Protein AF-A0AAD4D4U3-F1 (afdb_monomer_lite)

Foldseek 3Di:
DAQDPVVLVVVLVVCVVVVFLAKAKAWDDDPPGIDIDMDGDPAQFHDDPVRHPHDDPVCVVSHHPALKDKDKDWQDDLVVVVVLLVVVCVVQVKDWDWDWDDCVRPVFIWIKIKTWDLDGRQDPVNVVVVVVVVVVPVPDDDPVVVVVVVVVVVVRDTAWIKMKIWTDPPPPPDDPDDDDDDDDDDDDPGTDMTMIMIGTGGHDDPVSVVSVVVSSVVVSVVVVVVVVVPPPPPD

Organism: NCBI:txid604196

InterPro domains:
  IPR010286 METTL16/RlmF family [PTHR13393] (1-216)
  IPR029063 S-adenosyl-L-methionine-dependent methyltransferase superfamily [G3DSA:3.40.50.150] (1-44)

Structure (mmCIF, N/CA/C/O backbone):
data_AF-A0AAD4D4U3-F1
#
_entry.id   AF-A0AAD4D4U3-F1
#
loop_
_atom_site.group_PDB
_atom_site.id
_atom_site.type_symbol
_atom_site.label_atom_id
_atom_site.label_alt_id
_atom_site.label_comp_id
_atom_site.label_asym_id
_atom_site.label_entity_id
_atom_site.label_seq_id
_atom_site.pdbx_PDB_ins_code
_atom_site.Cartn_x
_atom_site.Cartn_y
_atom_site.Cartn_z
_atom_site.occupancy
_atom_site.B_iso_or_equiv
_atom_site.auth_seq_id
_atom_site.auth_comp_id
_atom_site.auth_asym_id
_atom_site.auth_atom_id
_atom_site.pdbx_PDB_model_num
ATOM 1 N N . MET A 1 1 ? 15.050 -13.277 -18.869 1.00 87.62 1 MET A N 1
ATOM 2 C CA . MET A 1 1 ? 15.254 -12.008 -19.612 1.00 87.62 1 MET A CA 1
ATOM 3 C C . MET A 1 1 ? 14.736 -12.187 -21.035 1.00 87.62 1 MET A C 1
ATOM 5 O O . MET A 1 1 ? 14.858 -13.280 -21.568 1.00 87.62 1 MET A O 1
ATOM 9 N N . LEU A 1 2 ? 14.130 -11.163 -21.633 1.00 92.44 2 LEU A N 1
ATOM 10 C CA . LEU A 1 2 ? 13.426 -11.226 -22.914 1.00 92.44 2 LEU A CA 1
ATOM 11 C C . LEU A 1 2 ? 14.025 -10.215 -23.895 1.00 92.44 2 LEU A C 1
ATOM 13 O O . LEU A 1 2 ? 14.196 -9.037 -23.571 1.00 92.44 2 LEU A O 1
ATOM 17 N N . GLY A 1 3 ? 14.337 -10.686 -25.104 1.00 91.88 3 GLY A N 1
ATOM 18 C CA . GLY A 1 3 ? 14.871 -9.862 -26.194 1.00 91.88 3 GLY A CA 1
ATOM 19 C C . GLY A 1 3 ? 13.806 -9.275 -27.122 1.00 91.88 3 GLY A C 1
ATOM 20 O O . GLY A 1 3 ? 14.098 -8.336 -27.856 1.00 91.88 3 GLY A O 1
ATOM 21 N N . LYS A 1 4 ? 12.578 -9.806 -27.087 1.00 92.12 4 LYS A N 1
ATOM 22 C CA . LYS A 1 4 ? 11.452 -9.373 -27.924 1.00 92.12 4 LYS A CA 1
ATOM 23 C C . LYS A 1 4 ? 10.324 -8.835 -27.053 1.00 92.12 4 LYS A C 1
ATOM 25 O O . LYS A 1 4 ? 9.945 -9.456 -26.062 1.00 92.12 4 LYS A O 1
ATOM 30 N N . ARG A 1 5 ? 9.756 -7.697 -27.461 1.00 88.75 5 ARG A N 1
ATOM 31 C CA . ARG A 1 5 ? 8.655 -7.041 -26.747 1.00 88.75 5 ARG A CA 1
ATOM 32 C C . ARG A 1 5 ? 7.376 -7.879 -26.746 1.00 88.75 5 ARG A C 1
ATOM 34 O O . ARG A 1 5 ? 6.713 -7.922 -25.717 1.00 88.75 5 ARG A O 1
ATOM 41 N N . SER A 1 6 ? 7.063 -8.548 -27.853 1.00 92.12 6 SER A N 1
ATOM 42 C CA . SER A 1 6 ? 5.867 -9.390 -27.982 1.00 92.12 6 SER A CA 1
ATOM 43 C C . SER A 1 6 ? 5.870 -10.569 -27.005 1.00 92.12 6 SER A C 1
ATOM 45 O O . SER A 1 6 ? 4.831 -10.908 -26.454 1.00 92.12 6 SER A O 1
ATOM 47 N N . SER A 1 7 ? 7.043 -11.136 -26.700 1.00 94.81 7 SER A N 1
ATOM 48 C CA . SER A 1 7 ? 7.172 -12.205 -25.700 1.00 94.81 7 SER A CA 1
ATOM 49 C C . SER A 1 7 ? 6.745 -11.760 -24.300 1.00 94.81 7 SER A C 1
ATOM 51 O O . SER A 1 7 ? 6.249 -12.572 -23.527 1.00 94.81 7 SER A O 1
ATOM 53 N N . VAL A 1 8 ? 6.912 -10.474 -23.970 1.00 93.12 8 VAL A N 1
ATOM 54 C CA . VAL A 1 8 ? 6.450 -9.912 -22.692 1.00 93.12 8 VAL A CA 1
ATOM 55 C C . VAL A 1 8 ? 4.924 -9.970 -22.613 1.00 93.12 8 VAL A C 1
ATOM 57 O O . VAL A 1 8 ? 4.392 -10.371 -21.584 1.00 93.12 8 VAL A O 1
ATOM 60 N N . ASP A 1 9 ? 4.224 -9.615 -23.695 1.00 92.25 9 ASP A N 1
ATOM 61 C CA . ASP A 1 9 ? 2.757 -9.636 -23.734 1.00 92.25 9 ASP A CA 1
ATOM 62 C C . ASP A 1 9 ? 2.225 -11.065 -23.563 1.00 92.25 9 ASP A C 1
ATOM 64 O O . ASP A 1 9 ? 1.341 -11.296 -22.740 1.00 92.25 9 ASP A O 1
ATOM 68 N N . THR A 1 10 ? 2.822 -12.032 -24.268 1.00 95.25 10 THR A N 1
ATOM 69 C CA . THR A 1 10 ? 2.456 -13.454 -24.170 1.00 95.25 10 THR A CA 1
ATOM 70 C C . THR A 1 10 ? 2.653 -14.002 -22.759 1.00 95.25 10 THR A C 1
ATOM 72 O O . THR A 1 10 ? 1.761 -14.656 -22.224 1.00 95.25 10 THR A O 1
ATOM 75 N N . ILE A 1 11 ? 3.795 -13.716 -22.126 1.00 95.50 11 ILE A N 1
ATOM 76 C CA . ILE A 1 11 ? 4.077 -14.207 -20.770 1.00 95.50 11 ILE A CA 1
ATOM 77 C C . ILE A 1 11 ? 3.125 -13.569 -19.755 1.00 95.50 11 ILE A C 1
ATOM 79 O O . ILE A 1 11 ? 2.607 -14.265 -18.890 1.00 95.50 11 ILE A O 1
ATOM 83 N N . ILE A 1 12 ? 2.837 -12.270 -19.867 1.00 93.12 12 ILE A N 1
ATOM 84 C CA . ILE A 1 12 ? 1.904 -11.598 -18.950 1.00 93.12 12 ILE A CA 1
ATOM 85 C C . ILE A 1 12 ? 0.477 -12.126 -19.124 1.00 93.12 12 ILE A C 1
ATOM 87 O O . ILE A 1 12 ? -0.221 -12.315 -18.130 1.00 93.12 12 ILE A O 1
ATOM 91 N N . ALA A 1 13 ? 0.043 -12.395 -20.358 1.00 93.62 13 ALA A N 1
ATOM 92 C CA . ALA A 1 13 ? -1.245 -13.038 -20.608 1.00 93.62 13 ALA A CA 1
ATOM 93 C C . ALA A 1 13 ? -1.314 -14.421 -19.942 1.00 93.62 13 ALA A C 1
ATOM 95 O O . ALA A 1 13 ? -2.282 -14.710 -19.242 1.00 93.62 13 ALA A O 1
ATOM 96 N N . TYR A 1 14 ? -0.252 -15.219 -20.068 1.00 96.25 14 TYR A N 1
ATOM 97 C CA . TYR A 1 14 ? -0.151 -16.526 -19.422 1.00 96.25 14 TYR A CA 1
ATOM 98 C C . TYR A 1 14 ? -0.183 -16.435 -17.886 1.00 96.25 14 TYR A C 1
ATOM 100 O O . TYR A 1 14 ? -0.913 -17.181 -17.237 1.00 96.25 14 TYR A O 1
ATOM 108 N N . LEU A 1 15 ? 0.545 -15.488 -17.282 1.00 94.19 15 LEU A N 1
ATOM 109 C CA . LEU A 1 15 ? 0.503 -15.269 -15.829 1.00 94.19 15 LEU A CA 1
ATOM 110 C C . LEU A 1 15 ? -0.914 -14.922 -15.353 1.00 94.19 15 LEU A C 1
ATOM 112 O O . LEU A 1 15 ? -1.387 -15.480 -14.365 1.00 94.19 15 LEU A O 1
ATOM 116 N N . LYS A 1 16 ? -1.619 -14.055 -16.090 1.00 91.94 16 LYS A N 1
ATOM 117 C CA . LYS A 1 16 ? -3.012 -13.692 -15.792 1.00 91.94 16 LYS A CA 1
ATOM 118 C C . LYS A 1 16 ? -3.963 -14.881 -15.923 1.00 91.94 16 LYS A C 1
ATOM 120 O O . LYS A 1 16 ? -4.811 -15.059 -15.055 1.00 91.94 16 LYS A O 1
ATOM 125 N N . GLU A 1 17 ? -3.801 -15.709 -16.954 1.00 95.62 17 GLU A N 1
ATOM 126 C CA . GLU A 1 17 ? -4.571 -16.948 -17.134 1.00 95.62 17 GLU A CA 1
ATOM 127 C C . GLU A 1 17 ? -4.385 -17.899 -15.941 1.00 95.62 17 GLU A C 1
ATOM 129 O O . GLU A 1 17 ? -5.351 -18.457 -15.423 1.00 95.62 17 GLU A O 1
ATOM 134 N N . LYS A 1 18 ? -3.152 -18.016 -15.435 1.00 95.12 18 LYS A N 1
ATOM 135 C CA . LYS A 1 18 ? -2.828 -18.797 -14.232 1.00 95.12 18 LYS A CA 1
ATOM 136 C C . LYS A 1 18 ? -3.162 -18.091 -12.916 1.00 95.12 18 LYS A C 1
ATOM 138 O O . LYS A 1 18 ? -2.831 -18.615 -11.858 1.00 95.12 18 LYS A O 1
ATOM 143 N N . LYS A 1 19 ? -3.834 -16.933 -12.961 1.00 90.88 19 LYS A N 1
ATOM 144 C CA . LYS A 1 19 ? -4.200 -16.112 -11.793 1.00 90.88 19 LYS A CA 1
ATOM 145 C C . LYS A 1 19 ? -2.997 -15.670 -10.945 1.00 90.88 19 LYS A C 1
ATOM 147 O O . LYS A 1 19 ? -3.143 -15.383 -9.761 1.00 90.88 19 LYS A O 1
ATOM 152 N N . ILE A 1 20 ? -1.815 -15.565 -11.549 1.00 90.44 20 ILE A N 1
ATOM 153 C CA . ILE A 1 20 ? -0.609 -15.049 -10.898 1.00 90.44 20 ILE A CA 1
ATOM 154 C C . ILE A 1 20 ? -0.615 -13.525 -11.032 1.00 90.44 20 ILE A C 1
ATOM 156 O O . ILE A 1 20 ? -0.302 -12.966 -12.084 1.00 90.44 20 ILE A O 1
ATOM 160 N N . THR A 1 21 ? -0.994 -12.842 -9.955 1.00 85.12 21 THR A N 1
ATOM 161 C CA . THR A 1 21 ? -1.051 -11.371 -9.883 1.00 85.1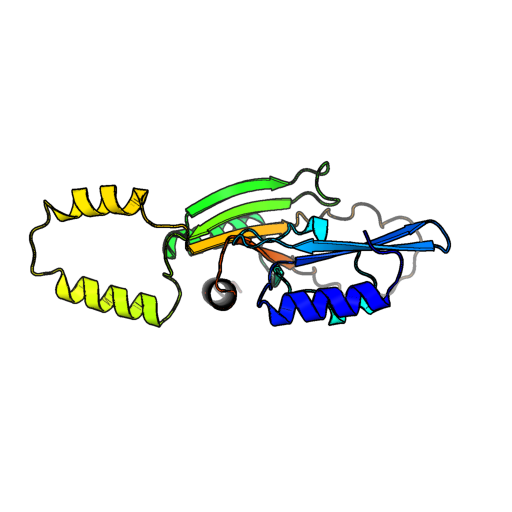2 21 THR A CA 1
ATOM 162 C C . THR A 1 21 ? 0.231 -10.757 -9.319 1.00 85.12 21 THR A C 1
ATOM 164 O O . THR A 1 21 ? 0.508 -9.582 -9.563 1.00 85.12 21 THR A O 1
ATOM 167 N N . ASN A 1 22 ? 1.038 -11.556 -8.618 1.00 88.94 22 ASN A N 1
ATOM 168 C CA . ASN A 1 22 ? 2.303 -11.150 -8.024 1.00 88.94 22 ASN A CA 1
ATOM 169 C C . ASN A 1 22 ? 3.458 -11.293 -9.028 1.00 88.94 22 ASN A C 1
ATOM 171 O O . ASN A 1 22 ? 4.157 -12.309 -9.080 1.00 88.94 22 ASN A O 1
ATOM 175 N N . TYR A 1 23 ? 3.644 -10.270 -9.861 1.00 89.50 23 TYR A N 1
ATOM 176 C CA . TYR A 1 23 ? 4.762 -10.193 -10.797 1.00 89.50 23 TYR A CA 1
ATOM 177 C C . TYR A 1 23 ? 5.296 -8.769 -10.927 1.00 89.50 23 TYR A C 1
ATOM 179 O O . TYR A 1 23 ? 4.575 -7.798 -10.748 1.00 89.50 23 TYR A O 1
ATOM 187 N N . THR A 1 24 ? 6.569 -8.625 -11.277 1.00 88.00 24 THR A N 1
ATOM 188 C CA . THR A 1 24 ? 7.189 -7.345 -11.620 1.00 88.00 24 THR A CA 1
ATOM 189 C C . THR A 1 24 ? 7.753 -7.389 -13.032 1.00 88.00 24 THR A C 1
ATOM 191 O O . THR A 1 24 ? 8.100 -8.447 -13.560 1.00 88.00 24 THR A O 1
ATOM 194 N N . LEU A 1 25 ? 7.8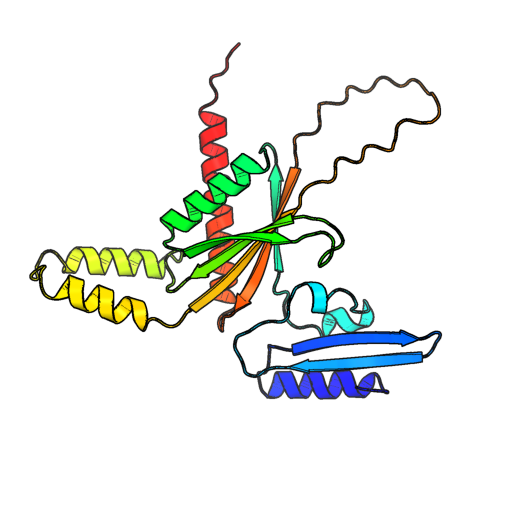27 -6.216 -13.650 1.00 88.19 25 LEU A N 1
ATOM 195 C CA . LEU A 1 25 ? 8.311 -6.009 -15.004 1.00 88.19 25 LEU A CA 1
ATOM 196 C C . LEU A 1 25 ? 9.303 -4.854 -14.981 1.00 88.19 25 LEU A C 1
ATOM 198 O O . LEU A 1 25 ? 8.982 -3.774 -14.498 1.00 88.19 25 LEU A O 1
ATOM 202 N N . THR A 1 26 ? 10.480 -5.063 -15.555 1.00 87.25 26 THR A N 1
ATOM 203 C CA . THR A 1 26 ? 11.489 -4.014 -15.715 1.00 87.25 26 THR A CA 1
ATOM 204 C C . THR A 1 26 ? 12.029 -3.984 -17.141 1.00 87.25 26 THR A C 1
ATOM 206 O O . THR A 1 26 ? 11.911 -4.956 -17.897 1.00 87.25 26 THR A O 1
ATOM 209 N N . THR A 1 27 ? 12.591 -2.840 -17.529 1.00 88.44 27 THR A N 1
ATOM 210 C CA . THR A 1 27 ? 13.243 -2.642 -18.825 1.00 88.44 27 THR A CA 1
ATOM 211 C C . THR A 1 27 ? 14.690 -2.225 -18.614 1.00 88.44 27 THR A C 1
ATOM 213 O O . THR A 1 27 ? 14.961 -1.184 -18.027 1.00 88.44 27 THR A O 1
ATOM 216 N N . PHE A 1 28 ? 15.616 -2.996 -19.169 1.00 87.88 28 PHE A N 1
ATOM 217 C CA . PHE A 1 28 ? 17.014 -2.609 -19.285 1.00 87.88 28 PHE A CA 1
ATOM 218 C C . PHE A 1 28 ? 17.221 -1.922 -20.630 1.00 87.88 28 PHE A C 1
ATOM 220 O O . PHE A 1 28 ? 16.894 -2.488 -21.676 1.00 87.88 28 PHE A O 1
ATOM 227 N N . ARG A 1 29 ? 17.762 -0.704 -20.617 1.00 88.00 29 ARG A N 1
ATOM 228 C CA . ARG A 1 29 ? 18.066 0.055 -21.832 1.00 88.00 29 ARG A CA 1
ATOM 229 C C . ARG A 1 29 ? 19.558 0.352 -21.888 1.00 88.00 29 ARG A C 1
ATOM 231 O O . ARG A 1 29 ? 20.065 1.102 -21.065 1.00 88.00 29 ARG A O 1
ATOM 238 N N . GLN A 1 30 ? 20.230 -0.207 -22.889 1.00 88.75 30 GLN A N 1
ATOM 239 C CA . GLN A 1 30 ? 21.640 0.044 -23.176 1.00 88.75 30 GLN A CA 1
ATOM 240 C C . GLN A 1 30 ? 21.743 0.632 -24.588 1.00 88.75 30 GLN A C 1
ATOM 242 O O . GLN A 1 30 ? 21.584 -0.067 -25.593 1.00 88.75 30 GLN A O 1
ATOM 247 N N . GLY A 1 31 ? 21.920 1.953 -24.667 1.00 91.19 31 GLY A N 1
ATOM 248 C CA . GLY A 1 31 ? 21.859 2.697 -25.926 1.00 91.19 31 GLY A CA 1
ATOM 249 C C . GLY A 1 31 ? 20.497 2.555 -26.622 1.00 91.19 31 GLY A C 1
ATOM 250 O O . GLY A 1 31 ? 19.454 2.955 -26.091 1.00 91.19 31 GLY A O 1
ATOM 251 N N . ARG A 1 32 ? 20.504 1.980 -27.833 1.00 89.19 32 ARG A N 1
ATOM 252 C CA . ARG A 1 32 ? 19.292 1.702 -28.632 1.00 89.19 32 ARG A CA 1
ATOM 253 C C . ARG A 1 32 ? 18.648 0.355 -28.291 1.00 89.19 32 ARG A C 1
ATOM 255 O O . ARG A 1 32 ? 17.476 0.147 -28.597 1.00 89.19 32 ARG A O 1
ATOM 262 N N . THR A 1 33 ? 19.388 -0.548 -27.653 1.00 89.62 33 THR A N 1
ATOM 263 C CA . THR A 1 33 ? 18.916 -1.897 -27.346 1.00 89.62 33 THR A CA 1
ATOM 264 C C . THR A 1 33 ? 18.121 -1.888 -26.050 1.00 89.62 33 THR A C 1
ATOM 266 O O . THR A 1 33 ? 18.594 -1.423 -25.014 1.00 89.62 33 THR A O 1
ATOM 269 N N . SER A 1 34 ? 16.903 -2.424 -26.109 1.00 90.25 34 SER A N 1
ATOM 270 C CA . SER A 1 34 ? 16.080 -2.678 -24.927 1.00 90.25 34 SER A CA 1
ATOM 271 C C . SER A 1 34 ? 15.969 -4.180 -24.676 1.00 90.25 34 SER A C 1
ATOM 273 O O . SER A 1 34 ? 15.873 -4.985 -25.609 1.00 90.25 34 SER A O 1
ATOM 275 N N . ARG A 1 35 ? 15.997 -4.553 -23.401 1.00 92.31 35 ARG A N 1
ATOM 276 C CA . ARG A 1 35 ? 15.703 -5.892 -22.893 1.00 92.31 35 ARG A CA 1
ATOM 277 C C . ARG A 1 35 ? 14.662 -5.764 -21.799 1.00 92.31 35 ARG A C 1
ATOM 279 O O . ARG A 1 35 ? 14.625 -4.766 -21.087 1.00 92.31 35 ARG A O 1
ATOM 286 N N . TRP A 1 36 ? 13.837 -6.784 -21.651 1.00 92.06 36 TRP A N 1
ATOM 287 C CA . TRP A 1 36 ? 12.815 -6.823 -20.612 1.00 92.06 36 TRP A CA 1
ATOM 288 C C . TRP A 1 36 ? 13.105 -7.961 -19.645 1.00 92.06 36 TRP A C 1
ATOM 290 O O . TRP A 1 36 ? 13.648 -8.999 -20.031 1.00 92.06 36 TRP A O 1
ATOM 300 N N . ALA A 1 37 ? 12.735 -7.794 -18.385 1.00 90.88 37 ALA A N 1
ATOM 301 C CA . ALA A 1 37 ? 12.718 -8.888 -17.428 1.00 90.88 37 ALA A CA 1
ATOM 302 C C . ALA A 1 37 ? 11.384 -8.908 -16.700 1.00 90.88 37 ALA A C 1
ATOM 304 O O . ALA A 1 37 ? 10.857 -7.864 -16.324 1.00 90.88 37 ALA A O 1
ATOM 305 N N . ILE A 1 38 ? 10.860 -10.118 -16.543 1.00 91.19 38 ILE A N 1
ATOM 306 C CA . ILE A 1 38 ? 9.668 -10.413 -15.764 1.00 91.19 38 ILE A CA 1
ATOM 307 C C . ILE A 1 38 ? 10.122 -11.348 -14.654 1.00 91.19 38 ILE A C 1
ATOM 309 O O . ILE A 1 38 ? 10.825 -12.321 -14.932 1.00 91.19 38 ILE A O 1
ATOM 313 N N . ALA A 1 39 ? 9.727 -11.042 -13.428 1.00 90.06 39 ALA A N 1
ATOM 314 C CA . ALA A 1 39 ? 9.850 -11.936 -12.287 1.00 90.06 39 ALA A CA 1
ATOM 315 C C . ALA A 1 39 ? 8.466 -12.087 -11.657 1.00 90.06 39 ALA A C 1
ATOM 317 O O . ALA A 1 39 ? 7.692 -11.133 -11.656 1.00 90.06 39 ALA A O 1
ATOM 318 N N . TRP A 1 40 ? 8.140 -13.271 -11.156 1.00 92.31 40 TRP A N 1
ATOM 319 C CA . TRP A 1 40 ? 6.867 -13.542 -10.495 1.00 92.31 40 TRP A CA 1
ATOM 320 C C . TRP A 1 40 ? 7.083 -14.465 -9.305 1.00 92.31 40 TRP A C 1
ATOM 322 O O . TRP A 1 40 ? 8.110 -15.137 -9.207 1.00 92.31 40 TRP A O 1
ATOM 332 N N . SER A 1 41 ? 6.107 -14.482 -8.406 1.00 89.81 41 SER A N 1
ATOM 333 C CA . SER A 1 41 ? 6.097 -15.354 -7.240 1.00 89.81 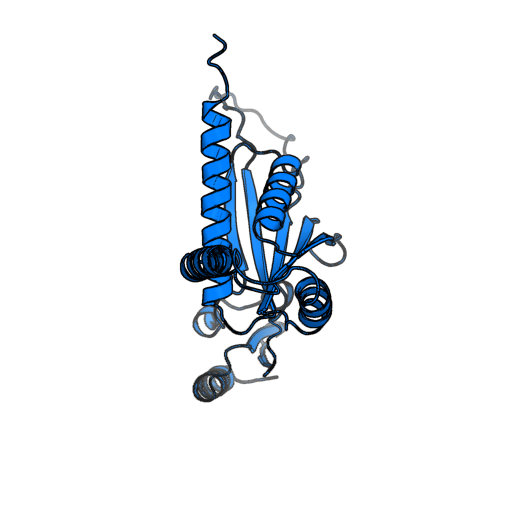41 SER A CA 1
ATOM 334 C C . SER A 1 41 ? 4.712 -15.964 -7.056 1.00 89.81 41 SER A C 1
ATOM 336 O O . SER A 1 41 ? 3.706 -15.379 -7.454 1.00 89.81 41 SER A O 1
ATOM 338 N N . HIS A 1 42 ? 4.675 -17.146 -6.446 1.00 89.25 42 HIS A N 1
ATOM 339 C CA . HIS A 1 42 ? 3.441 -17.757 -5.940 1.00 89.25 42 HIS A CA 1
ATOM 340 C C . HIS A 1 42 ? 3.173 -17.380 -4.477 1.00 89.25 42 HIS A C 1
ATOM 342 O O . HIS A 1 42 ? 2.117 -17.703 -3.947 1.00 89.25 42 HIS A O 1
ATOM 348 N N . GLY A 1 43 ? 4.135 -16.727 -3.819 1.00 87.56 43 GLY A N 1
ATOM 349 C CA . GLY A 1 43 ? 3.996 -16.270 -2.445 1.00 87.56 43 GLY A CA 1
ATOM 350 C C . GLY A 1 43 ? 3.155 -15.001 -2.324 1.00 87.56 43 GLY A C 1
ATOM 351 O O . GLY A 1 43 ? 2.878 -14.298 -3.299 1.00 87.56 43 GLY A O 1
ATOM 352 N N . ASN A 1 44 ? 2.818 -14.685 -1.080 1.00 86.81 44 ASN A N 1
ATOM 353 C CA . ASN A 1 44 ? 2.081 -13.492 -0.673 1.00 86.81 44 ASN A CA 1
ATOM 354 C C . ASN A 1 44 ? 2.974 -12.249 -0.485 1.00 86.81 44 ASN A C 1
ATOM 356 O O . ASN A 1 44 ? 2.454 -11.172 -0.211 1.00 86.81 44 ASN A O 1
ATOM 360 N N . ALA A 1 45 ? 4.297 -12.385 -0.626 1.00 87.81 45 ALA A N 1
ATOM 361 C CA . ALA A 1 45 ? 5.249 -11.283 -0.540 1.00 87.81 45 ALA A CA 1
ATOM 362 C C . ALA A 1 45 ? 5.315 -10.501 -1.860 1.00 87.81 45 ALA A C 1
ATOM 364 O O . ALA A 1 45 ? 5.640 -11.056 -2.913 1.00 87.81 45 ALA A O 1
ATOM 365 N N . HIS A 1 46 ? 5.031 -9.206 -1.802 1.00 85.31 46 HIS A N 1
ATOM 366 C CA . HIS A 1 46 ? 4.979 -8.310 -2.951 1.00 85.31 46 HIS A CA 1
ATOM 367 C C . HIS A 1 46 ? 6.326 -7.614 -3.194 1.00 85.31 46 HIS A C 1
ATOM 369 O O . HIS A 1 46 ? 7.060 -7.322 -2.249 1.00 85.31 46 HIS A O 1
ATOM 375 N N . PRO A 1 47 ? 6.665 -7.281 -4.456 1.00 76.62 47 PRO A N 1
ATOM 376 C CA . PRO A 1 47 ? 7.908 -6.594 -4.774 1.00 76.62 47 PRO A CA 1
ATOM 377 C C . PRO A 1 47 ? 7.986 -5.226 -4.094 1.00 76.62 47 PRO A C 1
ATOM 379 O O . PRO A 1 47 ? 7.026 -4.445 -4.139 1.00 76.62 47 PRO A O 1
ATOM 382 N N . SER A 1 48 ? 9.166 -4.924 -3.551 1.00 69.50 48 SER A N 1
ATOM 383 C CA . SER A 1 48 ? 9.477 -3.643 -2.915 1.00 69.50 48 SER A CA 1
ATOM 384 C C . SER A 1 48 ? 9.326 -2.459 -3.879 1.00 69.50 48 SER A C 1
ATOM 386 O O . SER A 1 48 ? 9.397 -2.599 -5.106 1.00 69.50 48 SER A O 1
ATOM 388 N N . ARG A 1 49 ? 9.158 -1.257 -3.314 1.00 68.38 49 ARG A N 1
ATOM 389 C CA . ARG A 1 49 ? 9.014 0.019 -4.041 1.00 68.38 49 ARG A CA 1
ATOM 390 C C . ARG A 1 49 ? 10.126 0.252 -5.073 1.00 68.38 49 ARG A C 1
ATOM 392 O O . ARG A 1 49 ? 9.824 0.623 -6.209 1.00 68.38 49 ARG A O 1
ATOM 399 N N . VAL A 1 50 ? 11.377 -0.042 -4.712 1.00 64.25 50 VAL A N 1
ATOM 400 C CA . VAL A 1 50 ? 12.569 0.113 -5.572 1.00 64.25 50 VAL A CA 1
ATOM 401 C C . VAL A 1 50 ? 12.441 -0.695 -6.868 1.00 64.25 50 VAL A C 1
ATOM 403 O O . VAL A 1 50 ? 12.784 -0.229 -7.953 1.00 64.25 50 VAL A O 1
ATOM 406 N N . SER A 1 51 ? 11.840 -1.884 -6.787 1.00 61.41 51 SER A N 1
ATOM 407 C CA . SER A 1 51 ? 11.753 -2.838 -7.898 1.00 61.41 51 SER A CA 1
ATOM 408 C C . SER A 1 51 ? 10.844 -2.383 -9.052 1.00 61.41 51 SER A C 1
ATOM 410 O O . SER A 1 51 ? 10.786 -3.059 -10.080 1.00 61.41 51 SER A O 1
ATOM 412 N N . ARG A 1 52 ? 10.110 -1.267 -8.904 1.00 60.84 52 ARG A N 1
ATOM 413 C CA . ARG A 1 52 ? 9.126 -0.774 -9.890 1.00 60.84 52 ARG A CA 1
ATOM 414 C C . ARG A 1 52 ? 9.418 0.620 -10.459 1.00 60.84 52 ARG A C 1
ATOM 416 O O . ARG A 1 52 ? 8.597 1.142 -11.209 1.00 60.84 52 ARG A O 1
ATOM 423 N N . GLN A 1 53 ? 10.574 1.214 -10.156 1.00 57.84 53 GLN A N 1
ATOM 424 C CA . GLN A 1 53 ? 10.895 2.597 -10.547 1.00 57.84 53 GLN A CA 1
ATOM 425 C C . GLN A 1 53 ? 11.236 2.779 -12.045 1.00 57.84 53 GLN A C 1
ATOM 427 O O . GLN A 1 53 ? 11.161 3.891 -12.558 1.00 57.84 53 GLN A O 1
ATOM 432 N N . HIS A 1 54 ? 11.535 1.705 -12.791 1.00 60.12 54 HIS A N 1
ATOM 433 C CA . HIS A 1 54 ? 12.039 1.788 -14.177 1.00 60.12 54 HIS A CA 1
ATOM 434 C C . HIS A 1 54 ? 11.129 1.132 -15.224 1.00 60.12 54 HIS A C 1
ATOM 436 O O . HIS A 1 54 ? 11.571 0.369 -16.090 1.00 60.12 54 HIS A O 1
ATOM 442 N N . ILE A 1 55 ? 9.833 1.432 -15.170 1.00 67.44 55 ILE A N 1
ATOM 443 C CA . ILE A 1 55 ? 8.870 0.918 -16.147 1.00 67.44 55 ILE A CA 1
ATOM 444 C C . ILE A 1 55 ? 8.638 1.970 -17.229 1.00 67.44 55 ILE A C 1
ATOM 446 O O . ILE A 1 55 ? 8.206 3.085 -16.957 1.00 67.44 55 ILE A O 1
ATOM 450 N N . SER A 1 56 ? 8.914 1.614 -18.486 1.00 69.75 56 SER A N 1
ATOM 451 C CA . SER A 1 56 ? 8.584 2.475 -19.625 1.00 69.75 56 SER A CA 1
ATOM 452 C C . SER A 1 56 ? 7.079 2.765 -19.661 1.00 69.75 56 SER A C 1
ATOM 454 O O . SER A 1 56 ? 6.280 1.843 -19.510 1.00 69.75 56 SER A O 1
ATOM 456 N N . ASN A 1 57 ? 6.679 4.001 -19.985 1.00 72.06 57 ASN A N 1
ATOM 457 C CA . ASN A 1 57 ? 5.270 4.397 -20.164 1.00 72.06 57 ASN A CA 1
ATOM 458 C C . ASN A 1 57 ? 4.476 3.441 -21.079 1.00 72.06 57 ASN A C 1
ATOM 460 O O . ASN A 1 57 ? 3.278 3.238 -20.900 1.00 72.06 57 ASN A O 1
ATOM 464 N N . LYS A 1 58 ? 5.155 2.787 -22.032 1.00 71.44 58 LYS A N 1
ATOM 465 C CA . LYS A 1 58 ? 4.567 1.807 -22.960 1.00 71.44 58 LYS A CA 1
ATOM 466 C C . LYS A 1 58 ? 4.186 0.466 -22.310 1.00 71.44 58 LYS A C 1
ATOM 468 O O . LYS A 1 58 ? 3.518 -0.344 -22.945 1.00 71.44 58 LYS A O 1
ATOM 473 N N . LEU A 1 59 ? 4.634 0.211 -21.082 1.00 75.31 59 LEU A N 1
ATOM 474 C CA . LEU A 1 59 ? 4.425 -1.032 -20.333 1.00 75.31 59 LEU A CA 1
ATOM 475 C C . LEU A 1 59 ? 3.464 -0.871 -19.155 1.00 75.31 59 LEU A C 1
ATOM 477 O O . LEU A 1 59 ? 3.067 -1.872 -18.571 1.00 75.31 59 LEU A O 1
ATOM 481 N N . VAL A 1 60 ? 3.045 0.356 -18.836 1.00 78.31 60 VAL A N 1
ATOM 482 C CA . VAL A 1 60 ? 2.176 0.662 -17.685 1.00 78.31 60 VAL A CA 1
ATOM 483 C C . VAL A 1 60 ? 0.853 -0.108 -17.736 1.00 78.31 60 VAL A C 1
ATOM 485 O O . VAL A 1 60 ? 0.337 -0.527 -16.711 1.00 78.31 60 VAL A O 1
ATOM 488 N N . LYS A 1 61 ? 0.318 -0.385 -18.930 1.00 81.81 61 LYS A N 1
ATOM 489 C CA . LYS A 1 61 ? -0.917 -1.181 -19.080 1.00 81.81 61 LYS A CA 1
ATOM 490 C C . LYS A 1 61 ? -0.752 -2.658 -18.697 1.00 81.81 61 LYS A C 1
ATOM 492 O O . LYS A 1 61 ? -1.739 -3.370 -18.545 1.00 81.81 61 LYS A O 1
ATOM 497 N N . LEU A 1 62 ? 0.486 -3.132 -18.601 1.00 82.44 62 LEU A N 1
ATOM 498 C CA . LEU A 1 62 ? 0.816 -4.530 -18.342 1.00 82.44 62 LEU A CA 1
ATOM 499 C C . LEU A 1 62 ? 1.345 -4.764 -16.936 1.00 82.44 62 LEU A C 1
ATOM 501 O O . LEU A 1 62 ? 1.548 -5.915 -16.558 1.00 82.44 62 LEU A O 1
ATOM 505 N N . THR A 1 63 ? 1.580 -3.705 -16.168 1.00 81.12 63 THR A N 1
ATOM 506 C CA . THR A 1 63 ? 2.029 -3.837 -14.787 1.00 81.12 63 THR A CA 1
ATOM 507 C C . THR A 1 63 ? 0.908 -4.384 -13.910 1.00 81.12 63 THR A C 1
ATOM 509 O O . THR A 1 63 ? -0.265 -4.130 -14.203 1.00 81.12 63 THR A O 1
ATOM 512 N N . PRO A 1 64 ? 1.242 -5.109 -12.830 1.00 81.56 64 PRO A N 1
ATOM 513 C CA . PRO A 1 64 ? 0.249 -5.476 -11.827 1.00 81.56 64 PRO A CA 1
ATOM 514 C C . PRO A 1 64 ? -0.390 -4.219 -11.200 1.00 81.56 64 PRO A C 1
ATOM 516 O O . PRO A 1 64 ? 0.130 -3.105 -11.362 1.00 81.56 64 PRO A O 1
ATOM 519 N N . PRO A 1 65 ? -1.488 -4.383 -10.440 1.00 79.19 65 PRO A N 1
ATOM 520 C CA . PRO A 1 65 ? -2.027 -3.323 -9.598 1.00 79.19 65 PRO A CA 1
ATOM 521 C C . PRO A 1 65 ? -0.948 -2.668 -8.726 1.00 79.19 65 PRO A C 1
ATOM 523 O O . PRO A 1 65 ? -0.009 -3.317 -8.258 1.00 79.19 65 PRO A O 1
ATOM 526 N N . LYS A 1 66 ? -1.077 -1.358 -8.497 1.00 82.00 66 LYS A N 1
ATOM 527 C CA . LYS A 1 66 ? -0.121 -0.608 -7.676 1.00 82.00 66 LYS A CA 1
ATOM 528 C C . LYS A 1 66 ? -0.175 -1.117 -6.240 1.00 82.00 66 LYS A C 1
ATOM 530 O O . LYS A 1 66 ? -1.227 -1.042 -5.620 1.00 82.00 66 LYS A O 1
ATOM 535 N N . THR A 1 67 ? 0.958 -1.527 -5.671 1.00 86.31 67 THR A N 1
ATOM 536 C CA . THR A 1 67 ? 0.999 -1.909 -4.247 1.00 86.31 67 THR A CA 1
ATOM 537 C C . THR A 1 67 ? 1.117 -0.703 -3.309 1.00 86.31 67 THR A C 1
ATOM 539 O O . THR A 1 67 ? 1.028 -0.871 -2.101 1.00 86.31 67 THR A O 1
ATOM 542 N N . ILE A 1 68 ? 1.241 0.512 -3.860 1.00 90.50 68 ILE A N 1
ATOM 543 C CA . ILE A 1 68 ? 1.398 1.762 -3.108 1.00 90.50 68 ILE A CA 1
ATOM 544 C C . ILE A 1 68 ? 0.117 2.593 -3.188 1.00 90.50 68 ILE A C 1
ATOM 546 O O . ILE A 1 68 ? -0.415 2.801 -4.283 1.00 90.50 68 ILE A O 1
ATOM 550 N N . LEU A 1 69 ? -0.345 3.080 -2.040 1.00 92.62 69 LEU A N 1
ATOM 551 C CA . LEU A 1 69 ? -1.429 4.051 -1.894 1.00 92.62 69 LEU A CA 1
ATOM 552 C C . LEU A 1 69 ? -0.910 5.259 -1.122 1.00 92.62 69 LEU A C 1
ATOM 554 O O . LEU A 1 69 ? -0.095 5.102 -0.220 1.00 92.62 69 LEU A O 1
ATOM 558 N N . SER A 1 70 ? -1.365 6.460 -1.460 1.00 93.19 70 SER A N 1
ATOM 559 C CA . SER A 1 70 ? -0.924 7.669 -0.769 1.00 93.19 70 SER A CA 1
ATOM 560 C C . SER A 1 70 ? -2.015 8.724 -0.680 1.00 93.19 70 SER A C 1
ATOM 562 O O . SER A 1 70 ? -2.986 8.708 -1.442 1.00 93.19 70 SER A O 1
ATOM 564 N N . PHE A 1 71 ? -1.867 9.630 0.282 1.00 92.44 71 PHE A N 1
ATOM 565 C CA . PHE A 1 71 ? -2.691 10.829 0.403 1.00 92.44 71 PHE A CA 1
ATOM 566 C C . PHE A 1 71 ? -1.886 11.974 1.033 1.00 92.44 71 PHE A C 1
ATOM 568 O O . PHE A 1 71 ? -0.849 11.740 1.656 1.00 92.44 71 PHE A O 1
ATOM 575 N N . GLN A 1 72 ? -2.349 13.207 0.817 1.00 90.38 72 GLN A N 1
ATOM 576 C CA . GLN A 1 72 ? -1.733 14.413 1.373 1.00 90.38 72 GLN A CA 1
ATOM 577 C C . GLN A 1 72 ? -2.311 14.735 2.752 1.00 90.38 72 GLN A C 1
ATOM 579 O O . GLN A 1 72 ? -3.522 14.622 2.965 1.00 90.38 72 GLN A O 1
ATOM 584 N N . CYS A 1 73 ? -1.432 15.166 3.648 1.00 86.69 73 CYS A N 1
ATOM 585 C CA . CYS A 1 73 ? -1.732 15.688 4.971 1.00 86.69 73 CYS A CA 1
ATOM 586 C C . CYS A 1 73 ? -1.246 17.138 5.023 1.00 86.69 73 CYS A C 1
ATOM 588 O O . CYS A 1 73 ? -0.047 17.387 4.910 1.00 86.69 73 CYS A O 1
ATOM 590 N N . GLU A 1 74 ? -2.167 18.077 5.201 1.00 85.62 74 GLU A N 1
ATOM 591 C CA . GLU A 1 74 ? -1.873 19.508 5.312 1.00 85.62 74 GLU A CA 1
ATOM 592 C C . GLU A 1 74 ? -2.030 19.954 6.767 1.00 85.62 74 GLU A C 1
ATOM 594 O O . GLU A 1 74 ? -2.883 19.429 7.482 1.00 85.62 74 GLU A O 1
ATOM 599 N N . GLY A 1 75 ? -1.207 20.907 7.205 1.00 79.06 75 GLY A N 1
ATOM 600 C CA . GLY A 1 75 ? -1.354 21.552 8.516 1.00 79.06 75 GLY A CA 1
ATOM 601 C C . GLY A 1 75 ? -0.815 20.758 9.703 1.00 79.06 75 GLY A C 1
ATOM 602 O O . GLY A 1 75 ? -1.025 21.140 10.851 1.00 79.06 75 GLY A O 1
ATOM 603 N N . TYR A 1 76 ? -0.062 19.690 9.443 1.00 81.75 76 TYR A N 1
ATOM 604 C CA . TYR A 1 76 ? 0.589 18.896 10.477 1.00 81.75 76 TYR A CA 1
ATOM 605 C C . TYR A 1 76 ? 2.107 18.981 10.401 1.00 81.75 76 TYR A C 1
ATOM 607 O O . TYR A 1 76 ? 2.682 19.033 9.316 1.00 81.75 76 TYR A O 1
ATOM 615 N N . THR A 1 77 ? 2.766 18.889 11.555 1.00 87.19 77 THR A N 1
ATOM 616 C CA . THR A 1 77 ? 4.190 18.547 11.601 1.00 87.19 77 THR A CA 1
ATOM 617 C C . THR A 1 77 ? 4.368 17.045 11.384 1.00 87.19 77 THR A C 1
ATOM 619 O O . THR A 1 77 ? 3.487 16.245 11.712 1.00 87.19 77 THR A O 1
ATOM 622 N N . LEU A 1 78 ? 5.530 16.641 10.870 1.00 86.44 78 LEU A N 1
ATOM 623 C CA . LEU A 1 78 ? 5.863 15.231 10.665 1.00 86.44 78 LEU A CA 1
ATOM 624 C C . LEU A 1 78 ? 5.675 14.392 11.941 1.00 86.44 78 LEU A C 1
ATOM 626 O O . LEU A 1 78 ? 5.091 13.314 11.877 1.00 86.44 78 LEU A O 1
ATOM 630 N N . ASP A 1 79 ? 6.137 14.890 13.092 1.00 88.44 79 ASP A N 1
ATOM 631 C CA . ASP A 1 79 ? 6.040 14.174 14.368 1.00 88.44 79 ASP A CA 1
ATOM 632 C C . ASP A 1 79 ? 4.583 13.976 14.796 1.00 88.44 79 ASP A C 1
ATOM 634 O O . ASP A 1 79 ? 4.211 12.883 15.223 1.00 88.44 79 ASP A O 1
ATOM 638 N N . THR A 1 80 ? 3.720 14.980 14.601 1.00 89.38 80 THR A N 1
ATOM 639 C CA . THR A 1 80 ? 2.284 14.833 14.876 1.00 89.38 80 THR A CA 1
ATOM 640 C C . THR A 1 80 ? 1.636 13.800 13.958 1.00 89.38 80 THR A C 1
ATOM 642 O O . THR A 1 80 ? 0.778 13.041 14.415 1.00 89.38 80 THR A O 1
ATOM 645 N N . ILE A 1 81 ? 2.037 13.734 12.683 1.00 90.81 81 ILE A N 1
ATOM 646 C CA . ILE A 1 81 ? 1.505 12.731 11.753 1.00 90.81 81 ILE A CA 1
ATOM 647 C C . ILE A 1 81 ? 1.945 11.325 12.160 1.00 90.81 81 ILE A C 1
ATOM 649 O O . ILE A 1 81 ? 1.107 10.425 12.199 1.00 90.81 81 ILE A O 1
ATOM 653 N N . VAL A 1 82 ? 3.229 11.136 12.477 1.00 92.12 82 VAL A N 1
ATOM 654 C CA . VAL A 1 82 ? 3.765 9.842 12.928 1.00 92.12 82 VAL A CA 1
ATOM 655 C C . VAL A 1 82 ? 3.032 9.391 14.188 1.00 92.12 82 VAL A C 1
ATOM 657 O O . VAL A 1 82 ? 2.430 8.323 14.180 1.00 92.12 82 VAL A O 1
ATOM 660 N N . HIS A 1 83 ? 2.958 10.247 15.207 1.00 92.44 83 HIS A N 1
ATOM 661 C CA . HIS A 1 83 ? 2.295 9.915 16.466 1.00 92.44 83 HIS A CA 1
ATOM 662 C C . HIS A 1 83 ? 0.798 9.610 16.294 1.00 92.44 83 HIS A C 1
ATOM 664 O O . HIS A 1 83 ? 0.272 8.654 16.865 1.00 92.44 83 HIS A O 1
ATOM 670 N N . SER A 1 84 ? 0.094 10.391 15.466 1.00 92.56 84 SER A N 1
ATOM 671 C CA . SER A 1 84 ? -1.323 10.129 15.166 1.00 92.56 84 SER A CA 1
ATOM 672 C C . SER A 1 84 ? -1.491 8.816 14.393 1.00 92.56 84 SER A C 1
ATOM 674 O O . SER A 1 84 ? -2.469 8.103 14.594 1.00 92.56 84 SER A O 1
ATOM 676 N N . THR A 1 85 ? -0.524 8.463 13.542 1.00 94.31 85 THR A N 1
ATOM 677 C CA . THR A 1 85 ? -0.524 7.191 12.811 1.00 94.31 85 THR A CA 1
ATOM 678 C C . THR A 1 85 ? -0.357 6.003 13.757 1.00 94.31 85 THR A C 1
ATOM 680 O O . THR A 1 85 ? -1.161 5.075 13.700 1.00 94.31 85 THR A O 1
ATOM 683 N N . GLU A 1 86 ? 0.631 6.061 14.653 1.00 94.75 86 GLU A N 1
ATOM 684 C CA . GLU A 1 86 ? 0.878 5.049 15.692 1.00 94.75 86 GLU A CA 1
ATOM 685 C C . GLU A 1 86 ? -0.357 4.868 16.582 1.00 94.75 86 GLU A C 1
ATOM 687 O O . GLU A 1 86 ? -0.855 3.755 16.727 1.00 94.75 86 GLU A O 1
ATOM 692 N N . THR A 1 87 ? -0.953 5.975 17.041 1.00 94.75 87 THR A N 1
ATOM 693 C CA . THR A 1 87 ? -2.175 5.960 17.865 1.00 94.75 87 THR A CA 1
ATOM 694 C C . THR A 1 87 ? -3.337 5.248 17.165 1.00 94.75 87 THR A C 1
ATOM 696 O O . THR A 1 87 ? -4.041 4.442 17.775 1.00 94.75 87 THR A O 1
ATOM 699 N N . ILE A 1 88 ? -3.562 5.522 15.874 1.00 94.75 88 ILE A N 1
ATOM 700 C CA . ILE A 1 88 ? -4.619 4.848 15.106 1.00 94.75 88 ILE A CA 1
ATOM 701 C C . ILE A 1 88 ? -4.298 3.356 14.948 1.00 94.75 88 ILE A C 1
ATOM 703 O O . ILE A 1 88 ? -5.204 2.526 15.026 1.00 94.75 88 ILE A O 1
ATOM 707 N N . PHE A 1 89 ? -3.035 2.986 14.736 1.00 95.38 89 PHE A N 1
ATOM 708 C CA . PHE A 1 89 ? -2.638 1.582 14.618 1.00 95.38 89 PHE A CA 1
ATOM 709 C C . PHE A 1 89 ? -2.763 0.811 15.928 1.00 95.38 89 PHE A C 1
ATOM 711 O O . PHE A 1 89 ? -3.279 -0.307 15.895 1.00 95.38 89 PHE A O 1
ATOM 718 N N . ASP A 1 90 ? -2.433 1.421 17.064 1.00 93.69 90 ASP A N 1
ATOM 719 C CA . ASP A 1 90 ? -2.677 0.842 18.387 1.00 93.69 90 ASP A CA 1
ATOM 720 C C . ASP A 1 90 ? -4.166 0.562 18.609 1.00 93.69 90 ASP A C 1
ATOM 722 O O . ASP A 1 90 ? -4.548 -0.543 18.999 1.00 93.69 90 ASP A O 1
ATOM 726 N N . GLN A 1 91 ? -5.040 1.516 18.267 1.00 91.69 91 GLN A N 1
ATOM 727 C CA . GLN A 1 91 ? -6.495 1.328 18.350 1.00 91.69 91 GLN A CA 1
ATOM 728 C C . GLN A 1 91 ? -7.004 0.202 17.440 1.00 91.69 91 GLN A C 1
ATOM 730 O O . GLN A 1 91 ? -8.003 -0.454 17.745 1.00 91.69 91 GLN A O 1
ATOM 735 N N . LEU A 1 92 ? -6.336 -0.018 16.307 1.00 91.31 92 LEU A N 1
ATOM 736 C CA . LEU A 1 92 ? -6.649 -1.089 15.367 1.00 91.31 92 LEU A CA 1
ATOM 737 C C . LEU A 1 92 ? -5.947 -2.408 15.710 1.00 91.31 92 LEU A C 1
ATOM 739 O O . LEU A 1 92 ? -6.160 -3.387 14.997 1.00 91.31 92 LEU A O 1
ATOM 743 N N . LEU A 1 93 ? -5.164 -2.480 16.789 1.00 91.56 93 LEU A N 1
ATOM 744 C CA . LEU A 1 93 ? -4.370 -3.660 17.146 1.00 91.56 93 LEU A CA 1
ATOM 745 C C . LEU A 1 93 ? -3.451 -4.104 15.992 1.00 91.56 93 LEU A C 1
ATOM 747 O O . LEU A 1 93 ? -3.295 -5.299 15.726 1.00 91.56 93 LEU A O 1
ATOM 751 N N . ILE A 1 94 ? -2.902 -3.131 15.264 1.00 93.94 94 ILE A N 1
ATOM 752 C CA . ILE A 1 94 ? -1.901 -3.346 14.222 1.00 93.94 94 ILE A CA 1
ATOM 753 C C . ILE A 1 94 ? -0.536 -3.165 14.880 1.00 93.94 94 ILE A C 1
ATOM 755 O O . ILE A 1 94 ? -0.183 -2.070 15.322 1.00 93.94 94 ILE A O 1
ATOM 759 N N . GLU A 1 95 ? 0.230 -4.253 14.943 1.00 94.62 95 GLU A N 1
ATOM 760 C CA . GLU A 1 95 ? 1.596 -4.223 15.455 1.00 94.62 95 GLU A CA 1
ATOM 761 C C . GLU A 1 95 ? 2.431 -3.344 14.528 1.00 94.62 95 GLU A C 1
ATOM 763 O O . GLU A 1 95 ? 2.374 -3.500 13.307 1.00 94.62 95 GLU A O 1
ATOM 768 N N . HIS A 1 96 ? 3.189 -2.404 15.084 1.00 94.69 96 HIS A N 1
ATOM 769 C CA . HIS A 1 96 ? 4.018 -1.517 14.286 1.00 94.69 96 HIS A CA 1
ATOM 770 C C . HIS A 1 96 ? 5.398 -1.322 14.909 1.00 94.69 96 HIS A C 1
ATOM 772 O O . HIS A 1 96 ? 5.565 -1.314 16.128 1.00 94.69 96 HIS A O 1
ATOM 778 N N . ARG A 1 97 ? 6.413 -1.187 14.054 1.00 93.94 97 ARG A N 1
ATOM 779 C CA . ARG A 1 97 ? 7.797 -0.927 14.455 1.00 93.94 97 ARG A CA 1
ATOM 780 C C . ARG A 1 97 ? 8.362 0.220 13.637 1.00 93.94 97 ARG A C 1
ATOM 782 O O . ARG A 1 97 ? 8.320 0.184 12.409 1.00 93.94 97 ARG A O 1
ATOM 789 N N . SER A 1 98 ? 8.941 1.197 14.326 1.00 91.56 98 SER A N 1
ATOM 790 C CA . SER A 1 98 ? 9.630 2.308 13.680 1.00 91.56 98 SER A CA 1
ATOM 791 C C . SER A 1 98 ? 11.001 1.900 13.152 1.00 91.56 98 SER A C 1
ATOM 793 O O . SER A 1 98 ? 11.749 1.161 13.795 1.00 91.56 98 SER A O 1
ATOM 795 N N . GLY A 1 99 ? 11.314 2.385 11.960 1.00 86.75 99 GLY A N 1
ATOM 796 C CA . GLY A 1 99 ? 12.573 2.206 11.264 1.00 86.75 99 GLY A CA 1
ATOM 797 C C . GLY A 1 99 ? 12.915 3.444 10.440 1.00 86.75 99 GLY A C 1
ATOM 798 O O . GLY A 1 99 ? 12.115 4.368 10.258 1.00 86.75 99 GLY A O 1
ATOM 799 N N . THR A 1 100 ? 14.137 3.472 9.926 1.00 81.06 100 THR A N 1
ATOM 800 C CA . THR A 1 100 ? 14.633 4.557 9.082 1.00 81.06 100 THR A CA 1
ATOM 801 C C . THR A 1 100 ? 15.192 3.982 7.791 1.00 81.06 100 THR A C 1
ATOM 803 O O . THR A 1 100 ? 16.032 3.087 7.796 1.00 81.06 100 THR A O 1
ATOM 806 N N . LEU A 1 101 ? 14.724 4.509 6.659 1.00 72.44 101 LEU A N 1
ATOM 807 C CA . LEU A 1 101 ? 15.363 4.272 5.368 1.00 72.44 101 LEU A CA 1
ATOM 808 C C . LEU A 1 101 ? 16.402 5.370 5.163 1.00 72.44 101 LEU A C 1
ATOM 810 O O . LEU A 1 101 ? 16.049 6.534 4.954 1.00 72.44 101 LEU A O 1
ATOM 814 N N . GLY A 1 102 ? 17.674 4.990 5.270 1.00 61.84 102 GLY A N 1
ATOM 815 C CA . GLY A 1 102 ? 18.810 5.868 5.008 1.00 61.84 102 GLY A CA 1
ATOM 816 C C . GLY A 1 102 ? 19.013 6.147 3.517 1.00 61.84 102 GLY A C 1
ATOM 817 O O . GLY A 1 102 ? 18.493 5.439 2.650 1.00 61.84 102 GLY A O 1
ATOM 818 N N . ALA A 1 103 ? 19.824 7.168 3.227 1.00 58.19 103 ALA A N 1
ATOM 819 C CA . ALA A 1 103 ? 20.158 7.599 1.866 1.00 58.19 103 ALA A CA 1
ATOM 820 C C . ALA A 1 103 ? 20.862 6.515 1.019 1.00 58.19 103 ALA A C 1
ATOM 822 O O . ALA A 1 103 ? 20.901 6.615 -0.203 1.00 58.19 103 ALA A O 1
ATOM 823 N N . GLU A 1 104 ? 21.396 5.466 1.652 1.00 56.03 104 GLU A N 1
ATOM 824 C CA . GLU A 1 104 ? 22.052 4.342 0.971 1.00 56.03 104 GLU A CA 1
ATOM 825 C C . GLU A 1 104 ? 21.066 3.434 0.221 1.00 56.03 104 GLU A C 1
ATOM 827 O O . GLU A 1 104 ? 21.443 2.770 -0.740 1.00 56.03 104 GLU A O 1
ATOM 832 N N . THR A 1 105 ? 19.797 3.393 0.647 1.00 57.47 105 THR A N 1
ATOM 833 C CA . THR A 1 105 ? 18.766 2.518 0.054 1.00 57.47 105 THR A CA 1
ATOM 834 C C . THR A 1 105 ? 17.774 3.285 -0.823 1.00 57.47 105 THR A C 1
ATOM 836 O O . THR A 1 105 ? 17.194 2.716 -1.745 1.00 57.47 105 THR A O 1
ATOM 839 N N . GLU A 1 106 ? 17.570 4.579 -0.568 1.00 63.94 106 GLU A N 1
ATOM 840 C CA . GLU A 1 106 ? 16.606 5.422 -1.281 1.00 63.94 106 GLU A CA 1
ATOM 841 C C . GLU A 1 106 ? 17.162 6.844 -1.474 1.00 63.94 106 GLU A C 1
ATOM 843 O O . GLU A 1 106 ? 17.829 7.364 -0.582 1.00 63.94 106 GLU A O 1
ATOM 848 N N . PRO A 1 107 ? 16.826 7.536 -2.579 1.00 60.97 107 PRO A N 1
ATOM 849 C CA . PRO A 1 107 ? 17.320 8.886 -2.878 1.00 60.97 107 PRO A CA 1
ATOM 850 C C . PRO A 1 107 ? 16.862 9.968 -1.885 1.00 60.97 107 PRO A C 1
ATOM 852 O O . PRO A 1 107 ? 17.348 11.093 -1.935 1.00 60.97 107 PRO A O 1
ATOM 855 N N . SER A 1 108 ? 15.914 9.660 -0.998 1.00 68.56 108 SER A N 1
ATOM 856 C CA . SER A 1 108 ? 15.432 10.569 0.040 1.00 68.56 108 SER A CA 1
ATOM 857 C C . SER A 1 108 ? 15.278 9.793 1.349 1.00 68.56 108 SER A C 1
ATOM 859 O O . SER A 1 108 ? 14.635 8.732 1.342 1.00 68.56 108 SER A O 1
ATOM 861 N N . PRO A 1 109 ? 15.843 10.288 2.465 1.00 78.19 109 PRO A N 1
ATOM 862 C CA . PRO A 1 109 ? 15.663 9.645 3.753 1.00 78.19 109 PRO A CA 1
ATOM 863 C C . PRO A 1 109 ? 14.192 9.735 4.169 1.00 78.19 109 PRO A C 1
ATOM 865 O O . PRO A 1 109 ? 13.492 10.710 3.886 1.00 78.19 109 PRO A O 1
ATOM 868 N N . ALA A 1 110 ? 13.698 8.700 4.834 1.00 84.31 110 ALA A N 1
ATOM 869 C CA . ALA A 1 110 ? 12.340 8.699 5.358 1.00 84.31 110 ALA A CA 1
ATOM 870 C C . ALA A 1 110 ? 12.254 7.907 6.651 1.00 84.31 110 ALA A C 1
ATOM 872 O O . ALA A 1 110 ? 12.947 6.901 6.829 1.00 84.31 110 ALA A O 1
ATOM 873 N N . ARG A 1 111 ? 11.341 8.340 7.520 1.00 89.62 111 ARG A N 1
ATOM 874 C CA . ARG A 1 111 ? 10.859 7.482 8.599 1.00 89.62 111 ARG A CA 1
ATOM 875 C C . ARG A 1 111 ? 9.897 6.463 8.004 1.00 89.62 111 ARG A C 1
ATOM 877 O O . ARG A 1 111 ? 9.129 6.791 7.094 1.00 89.62 111 ARG A O 1
ATOM 884 N N . VAL A 1 112 ? 9.963 5.234 8.494 1.00 91.75 112 VAL A N 1
ATOM 885 C CA . VAL A 1 112 ? 9.091 4.143 8.065 1.00 91.75 112 VAL A CA 1
ATOM 886 C C . VAL A 1 112 ? 8.532 3.442 9.287 1.00 91.75 112 VAL A C 1
ATOM 888 O O . VAL A 1 112 ? 9.266 3.161 10.227 1.00 91.75 112 VAL A O 1
ATOM 891 N N . LEU A 1 113 ? 7.240 3.145 9.262 1.00 94.19 113 LEU A N 1
ATOM 892 C CA . LEU A 1 113 ? 6.622 2.197 10.176 1.00 94.19 113 LEU A CA 1
ATOM 893 C C . LEU A 1 113 ? 6.384 0.895 9.417 1.00 94.19 113 LEU A C 1
ATOM 895 O O . LEU A 1 113 ? 5.697 0.899 8.398 1.00 94.19 113 LEU A O 1
ATOM 899 N N . HIS A 1 114 ? 6.946 -0.201 9.915 1.00 94.88 114 HIS A N 1
ATOM 900 C CA . HIS A 1 114 ? 6.619 -1.549 9.463 1.00 94.88 114 HIS A CA 1
ATOM 901 C C . HIS A 1 114 ? 5.400 -2.028 10.238 1.00 94.88 114 HIS A C 1
ATOM 903 O O . HIS A 1 114 ? 5.459 -2.074 11.467 1.00 94.88 114 HIS A O 1
ATOM 909 N N . CYS A 1 115 ? 4.312 -2.353 9.545 1.00 95.56 115 CYS A N 1
ATOM 910 C CA . CYS A 1 115 ? 3.028 -2.677 10.153 1.00 95.56 115 CYS A CA 1
ATOM 911 C C . CYS A 1 115 ? 2.611 -4.115 9.836 1.00 95.56 115 CYS A C 1
ATOM 913 O O . CYS A 1 115 ? 2.589 -4.527 8.675 1.00 95.56 115 CYS A O 1
ATOM 915 N N . THR A 1 116 ? 2.201 -4.848 10.869 1.00 95.25 116 THR A N 1
ATOM 916 C CA . THR A 1 116 ? 1.747 -6.237 10.799 1.00 95.25 116 THR A CA 1
ATOM 917 C C . THR A 1 116 ? 0.354 -6.348 11.411 1.00 95.25 116 THR A C 1
ATOM 919 O O . THR A 1 116 ? 0.139 -6.105 12.599 1.00 95.25 116 THR A O 1
ATOM 922 N N . ALA A 1 117 ? -0.618 -6.756 10.599 1.00 93.56 117 ALA A N 1
ATOM 923 C CA . ALA A 1 117 ? -1.976 -7.038 11.037 1.00 93.56 117 ALA A CA 1
ATOM 924 C C . ALA A 1 117 ? -2.228 -8.553 11.050 1.00 93.56 117 ALA A C 1
ATOM 926 O O . ALA A 1 117 ? -2.318 -9.211 10.009 1.00 93.56 117 ALA A O 1
ATOM 927 N N . LYS A 1 118 ? -2.402 -9.105 12.255 1.00 91.56 118 LYS A N 1
ATOM 928 C CA . LYS A 1 118 ? -2.756 -10.521 12.473 1.00 91.56 118 LYS A CA 1
ATOM 929 C C . LYS A 1 118 ? -4.232 -10.820 12.210 1.00 91.56 118 LYS A C 1
ATOM 931 O O . LYS A 1 118 ? -4.612 -11.969 12.038 1.00 91.56 118 LYS A O 1
ATOM 936 N N . ARG A 1 119 ? -5.091 -9.798 12.197 1.00 89.75 119 ARG A N 1
ATOM 937 C CA . ARG A 1 119 ? -6.522 -9.934 11.895 1.00 89.75 119 ARG A CA 1
ATOM 938 C C . ARG A 1 119 ? -7.105 -8.623 11.384 1.00 89.75 119 ARG A C 1
ATOM 940 O O . ARG A 1 119 ? -6.581 -7.550 11.661 1.00 89.75 119 ARG A O 1
ATOM 947 N N . ASN A 1 120 ? -8.230 -8.714 10.683 1.00 90.19 120 ASN A N 1
ATOM 948 C CA . ASN A 1 120 ? -9.004 -7.549 10.269 1.00 90.19 120 ASN A CA 1
ATOM 949 C C . ASN A 1 120 ? -9.763 -6.971 11.472 1.00 90.19 120 ASN A C 1
ATOM 951 O O . ASN A 1 120 ? -10.636 -7.638 12.019 1.00 90.19 120 ASN A O 1
ATOM 955 N N . THR A 1 121 ? -9.452 -5.738 11.862 1.00 91.50 121 THR A N 1
ATOM 956 C CA . THR A 1 121 ? -10.105 -5.005 12.970 1.00 91.50 121 THR A CA 1
ATOM 957 C C . THR A 1 121 ? -10.799 -3.722 12.509 1.00 91.50 121 THR A C 1
ATOM 959 O O . THR A 1 121 ? -11.652 -3.181 13.211 1.00 91.50 121 THR A O 1
ATOM 962 N N . TRP A 1 122 ? -10.479 -3.240 11.308 1.00 92.38 122 TRP A N 1
ATOM 963 C CA . TRP A 1 122 ? -10.954 -1.964 10.771 1.00 92.38 122 TRP A CA 1
ATOM 964 C C . TRP A 1 122 ? -12.282 -2.089 10.016 1.00 92.38 122 TRP A C 1
ATOM 966 O O . TRP A 1 122 ? -13.094 -1.153 9.992 1.00 92.38 122 TRP A O 1
ATOM 976 N N . SER A 1 123 ? -12.548 -3.245 9.396 1.00 8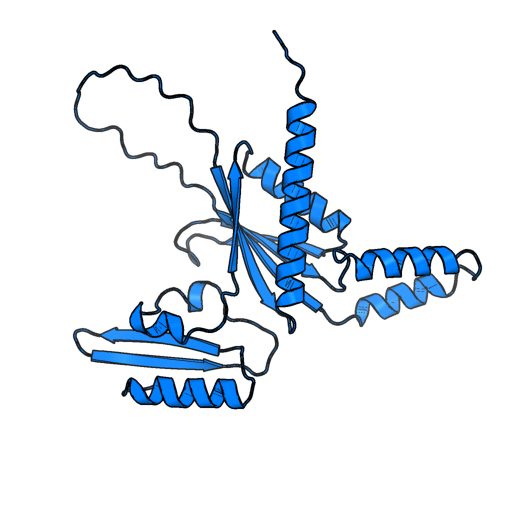9.50 123 SER A N 1
ATOM 977 C CA . SER A 1 123 ? -13.757 -3.414 8.589 1.00 89.50 123 SER A CA 1
ATOM 978 C C . SER A 1 123 ? -15.030 -3.373 9.438 1.00 89.50 123 SER A C 1
ATOM 980 O O . SER A 1 123 ? -15.069 -3.763 10.607 1.00 89.50 123 SER A O 1
ATOM 982 N N . ARG A 1 124 ? -16.135 -2.919 8.833 1.00 85.31 124 ARG A N 1
ATOM 983 C CA . ARG A 1 124 ? -17.450 -2.904 9.497 1.00 85.31 124 ARG A CA 1
ATOM 984 C C . ARG A 1 124 ? -17.894 -4.309 9.910 1.00 85.31 124 ARG A C 1
ATOM 986 O O . ARG A 1 124 ? -18.505 -4.457 10.964 1.00 85.31 124 ARG A O 1
ATOM 993 N N . ALA A 1 125 ? -17.611 -5.313 9.078 1.00 83.12 125 ALA A N 1
ATOM 994 C CA . ALA A 1 125 ? -17.933 -6.706 9.367 1.00 83.12 125 ALA A CA 1
ATOM 995 C C . ALA A 1 125 ? -17.158 -7.207 10.593 1.00 83.12 125 ALA A C 1
ATOM 997 O O . ALA A 1 125 ? -17.782 -7.717 11.519 1.00 83.12 125 ALA A O 1
ATOM 998 N N . ALA A 1 126 ? -15.844 -6.961 10.648 1.00 85.25 126 ALA A N 1
ATOM 999 C CA . ALA A 1 126 ? -15.008 -7.329 11.788 1.00 85.25 126 ALA A CA 1
ATOM 1000 C C . ALA A 1 126 ? -15.464 -6.662 13.091 1.00 85.25 126 ALA A C 1
ATOM 1002 O O . ALA A 1 126 ? -15.684 -7.340 14.090 1.00 85.25 126 ALA A O 1
ATOM 1003 N N . ARG A 1 127 ? -15.705 -5.345 13.074 1.00 83.88 127 ARG A N 1
ATOM 1004 C CA . ARG A 1 127 ? -16.184 -4.623 14.266 1.00 83.88 127 ARG A CA 1
ATOM 1005 C C . ARG A 1 127 ? -17.538 -5.137 14.761 1.00 83.88 127 ARG A C 1
ATOM 1007 O O . ARG A 1 127 ? -17.759 -5.233 15.962 1.00 83.88 127 ARG A O 1
ATOM 1014 N N . ARG A 1 128 ? -18.442 -5.503 13.846 1.00 85.50 128 ARG A N 1
ATOM 1015 C CA . ARG A 1 128 ? -19.733 -6.122 14.195 1.00 85.50 128 ARG A CA 1
ATOM 1016 C C . ARG A 1 128 ? -19.576 -7.535 14.753 1.00 85.50 128 ARG A C 1
ATOM 1018 O O . ARG A 1 128 ? -20.336 -7.893 15.642 1.00 85.50 128 ARG A O 1
ATOM 1025 N N . ALA A 1 129 ? -18.642 -8.325 14.229 1.00 83.25 129 ALA A N 1
ATOM 1026 C CA . ALA A 1 129 ? -18.351 -9.660 14.746 1.00 83.25 129 ALA A CA 1
ATOM 1027 C C . ALA A 1 129 ? -17.813 -9.581 16.182 1.00 83.25 129 ALA A C 1
ATOM 1029 O O . ALA A 1 129 ? -18.366 -10.231 17.062 1.00 83.25 129 ALA A O 1
ATOM 1030 N N . LEU A 1 130 ? -16.860 -8.678 16.440 1.00 81.31 130 LEU A N 1
ATOM 1031 C CA . LEU A 1 130 ? -16.324 -8.439 17.784 1.00 81.31 130 LEU A CA 1
ATOM 1032 C C . LEU A 1 130 ? -17.409 -8.020 18.782 1.00 81.31 130 LEU A C 1
ATOM 1034 O O . LEU A 1 130 ? -17.448 -8.548 19.885 1.00 81.31 130 LEU A O 1
ATOM 1038 N N . ALA A 1 131 ? -18.330 -7.136 18.384 1.00 82.56 131 ALA A N 1
ATOM 1039 C CA . ALA A 1 131 ? -19.442 -6.723 19.244 1.00 82.56 131 ALA A CA 1
ATOM 1040 C C . ALA A 1 131 ? -20.414 -7.875 19.581 1.00 82.56 131 ALA A C 1
ATOM 1042 O O . ALA A 1 131 ? -21.018 -7.887 20.651 1.00 82.56 131 ALA A O 1
ATOM 1043 N N . ARG A 1 132 ? -20.577 -8.849 18.673 1.00 83.75 132 ARG A N 1
ATOM 1044 C CA . ARG A 1 132 ? -21.377 -10.061 18.926 1.00 83.75 132 ARG A CA 1
ATOM 1045 C C . ARG A 1 132 ? -20.645 -11.029 19.848 1.00 83.75 132 ARG A C 1
ATOM 1047 O O . ARG A 1 132 ? -21.270 -11.627 20.715 1.00 83.75 132 ARG A O 1
ATOM 1054 N N . GLU A 1 133 ? -19.337 -11.178 19.668 1.00 80.38 133 GLU A N 1
ATOM 1055 C CA . GLU A 1 133 ? -18.503 -12.014 20.532 1.00 80.38 133 GLU A CA 1
ATOM 1056 C C . GLU A 1 133 ? -18.467 -11.470 21.958 1.00 80.38 133 GLU A C 1
ATOM 1058 O O . GLU A 1 133 ? -18.681 -12.237 22.889 1.00 80.38 133 GLU A O 1
ATOM 1063 N N . SER A 1 134 ? -18.286 -10.159 22.143 1.00 77.06 134 SER A N 1
ATOM 1064 C CA . SER A 1 134 ? -18.319 -9.547 23.475 1.00 77.06 134 SER A CA 1
ATOM 1065 C C . SER A 1 134 ? -19.676 -9.732 24.159 1.00 77.06 134 SER A C 1
ATOM 1067 O O . SER A 1 134 ? -19.708 -10.048 25.339 1.00 77.06 134 SER A O 1
ATOM 1069 N N . ALA A 1 135 ? -20.787 -9.639 23.416 1.00 74.25 135 ALA A N 1
ATOM 1070 C CA . ALA A 1 135 ? -22.131 -9.869 23.957 1.00 74.25 135 ALA A CA 1
ATOM 1071 C C . ALA A 1 135 ? -22.394 -11.335 24.363 1.00 74.25 135 ALA A C 1
ATOM 1073 O O . ALA A 1 135 ? -23.212 -11.592 25.240 1.00 74.25 135 ALA A O 1
ATOM 1074 N N . ASN A 1 136 ? -21.701 -12.299 23.749 1.00 66.88 136 ASN A N 1
ATOM 1075 C CA . ASN A 1 136 ? -21.800 -13.721 24.099 1.00 66.88 136 ASN A CA 1
ATOM 1076 C C . ASN A 1 136 ? -20.831 -14.139 25.222 1.00 66.88 136 ASN A C 1
ATOM 1078 O O . ASN A 1 136 ? -20.985 -15.216 25.792 1.00 66.88 136 ASN A O 1
ATOM 1082 N N . GLN A 1 137 ? -19.811 -13.330 25.526 1.00 59.47 137 GLN A N 1
ATOM 1083 C CA . GLN A 1 137 ? -18.740 -13.675 26.468 1.00 59.47 137 GLN A CA 1
ATOM 1084 C C . GLN A 1 137 ? -19.057 -13.370 27.939 1.00 59.47 137 GLN A C 1
ATOM 1086 O O . GLN A 1 137 ? -18.317 -13.840 28.803 1.00 59.47 137 GLN A O 1
ATOM 1091 N N . ASP A 1 138 ? -20.166 -12.691 28.235 1.00 57.66 138 ASP A N 1
ATOM 1092 C CA . ASP A 1 138 ? -20.622 -12.419 29.608 1.00 57.66 138 ASP A CA 1
ATOM 1093 C C . ASP A 1 138 ? -21.091 -13.684 30.370 1.00 57.66 138 ASP A C 1
ATOM 1095 O O . ASP A 1 138 ? -21.454 -13.604 31.542 1.00 57.66 138 ASP A O 1
ATOM 1099 N N . GLY A 1 139 ? -21.054 -14.873 29.745 1.00 55.91 139 GLY A N 1
ATOM 1100 C CA . GLY A 1 139 ? -21.531 -16.135 30.329 1.00 55.91 139 GLY A CA 1
ATOM 1101 C C . GLY A 1 139 ? -20.490 -17.216 30.672 1.00 55.91 139 GLY A C 1
ATOM 1102 O O . GLY A 1 139 ? -20.868 -18.197 31.310 1.00 55.91 139 GLY A O 1
ATOM 1103 N N . GLU A 1 140 ? -19.206 -17.113 30.284 1.00 50.09 140 GLU A N 1
ATOM 1104 C CA . GLU A 1 140 ? -18.287 -18.272 30.355 1.00 50.09 140 GLU A CA 1
ATOM 1105 C C . GLU A 1 140 ? -16.894 -17.975 30.958 1.00 50.09 140 GLU A C 1
ATOM 1107 O O . GLU A 1 140 ? -16.231 -16.984 30.658 1.00 50.09 140 GLU A O 1
ATOM 1112 N N . LYS A 1 141 ? -16.468 -18.870 31.862 1.00 51.19 141 LYS A N 1
ATOM 1113 C CA . LYS A 1 141 ? -15.414 -18.726 32.884 1.00 51.19 141 LYS A CA 1
ATOM 1114 C C . LYS A 1 141 ? -14.025 -18.312 32.349 1.00 51.19 141 LYS A C 1
ATOM 1116 O O . LYS A 1 141 ? -13.420 -18.971 31.508 1.00 51.19 141 LYS A O 1
ATOM 1121 N N . SER A 1 142 ? -13.478 -17.278 32.991 1.00 55.19 142 SER A N 1
ATOM 1122 C CA . SER A 1 142 ? -12.292 -16.472 32.638 1.00 55.19 142 SER A CA 1
ATOM 1123 C C . SER A 1 142 ? -10.917 -17.190 32.611 1.00 55.19 142 SER A C 1
ATOM 1125 O O . SER A 1 142 ? -9.981 -16.711 31.978 1.00 55.19 142 SER A O 1
ATOM 1127 N N . GLY A 1 143 ? -10.757 -18.370 33.228 1.00 49.41 143 GLY A N 1
ATOM 1128 C CA . GLY A 1 143 ? -9.428 -18.990 33.424 1.00 49.41 143 GLY A CA 1
ATOM 1129 C C . GLY A 1 143 ? -8.834 -19.757 32.228 1.00 49.41 143 GLY A C 1
ATOM 1130 O O . GLY A 1 143 ? -7.624 -19.746 32.026 1.00 49.41 143 GLY A O 1
ATOM 1131 N N . ILE A 1 144 ? -9.661 -20.412 31.404 1.00 54.81 144 ILE A N 1
ATOM 1132 C CA . ILE A 1 144 ? -9.192 -21.242 30.265 1.00 54.81 144 ILE A CA 1
ATOM 1133 C C . ILE A 1 144 ? -8.949 -20.388 29.007 1.00 54.81 144 ILE A C 1
ATOM 1135 O O . ILE A 1 144 ? -8.212 -20.771 28.097 1.00 54.81 144 ILE A O 1
ATOM 1139 N N . LYS A 1 145 ? -9.549 -19.199 28.967 1.00 54.78 145 LYS A N 1
ATOM 1140 C CA . LYS A 1 145 ? -9.534 -18.293 27.821 1.00 54.78 145 LYS A CA 1
ATOM 1141 C C . LYS A 1 145 ? -8.190 -17.585 27.656 1.00 54.78 145 LYS A C 1
ATOM 1143 O O . LYS A 1 145 ? -7.670 -17.559 26.552 1.00 54.78 145 LYS A O 1
ATOM 1148 N N . ALA A 1 146 ? -7.565 -17.155 28.755 1.00 50.50 146 ALA A N 1
ATOM 1149 C CA . ALA A 1 146 ? -6.256 -16.497 28.730 1.00 50.50 146 ALA A CA 1
ATOM 1150 C C . ALA A 1 146 ? -5.132 -17.404 28.184 1.00 50.50 146 ALA A C 1
ATOM 1152 O O . ALA A 1 146 ? -4.296 -16.956 27.404 1.00 50.50 146 ALA A O 1
ATOM 1153 N N . LEU A 1 147 ? -5.138 -18.698 28.533 1.00 49.97 147 LEU A N 1
ATOM 1154 C CA . LEU A 1 147 ? -4.175 -19.676 28.003 1.00 49.97 147 LEU A CA 1
ATOM 1155 C C . LEU A 1 147 ? -4.433 -20.009 26.525 1.00 49.97 147 LEU A C 1
ATOM 1157 O O . LEU A 1 147 ? -3.482 -20.179 25.760 1.00 49.97 147 LEU A O 1
ATOM 1161 N N . LYS A 1 148 ? -5.704 -20.058 26.102 1.00 50.91 148 LYS A N 1
ATOM 1162 C CA . LYS A 1 148 ? -6.065 -20.212 24.686 1.00 50.91 148 LYS A CA 1
ATOM 1163 C C . LYS A 1 148 ? -5.719 -18.971 23.866 1.00 50.91 148 LYS A C 1
ATOM 1165 O O . LYS A 1 148 ? -5.204 -19.140 22.772 1.00 50.91 148 LYS A O 1
ATOM 1170 N N . ASP A 1 149 ? -5.918 -17.763 24.383 1.00 53.06 149 ASP A N 1
ATOM 1171 C CA . ASP A 1 149 ? -5.573 -16.516 23.691 1.00 53.06 149 ASP A CA 1
ATOM 1172 C C . ASP A 1 149 ? -4.055 -16.379 23.499 1.00 53.06 149 ASP A C 1
ATOM 1174 O O . ASP A 1 149 ? -3.604 -16.031 22.406 1.00 53.06 149 ASP A O 1
ATOM 1178 N N . LEU A 1 150 ? -3.250 -16.752 24.504 1.00 53.47 150 LEU A N 1
ATOM 1179 C CA . LEU A 1 150 ? -1.787 -16.773 24.388 1.00 53.47 150 LEU A CA 1
ATOM 1180 C C . LEU A 1 150 ? -1.316 -17.814 23.356 1.00 53.47 150 LEU A C 1
ATOM 1182 O O . LEU A 1 150 ? -0.533 -17.491 22.463 1.00 53.47 150 LEU A O 1
ATOM 1186 N N . SER A 1 151 ? -1.849 -19.039 23.427 1.00 48.28 151 SER A N 1
ATOM 1187 C CA . SER A 1 151 ? -1.543 -20.121 22.479 1.00 48.28 151 SER A CA 1
ATOM 1188 C C . SER A 1 151 ? -2.041 -19.842 21.055 1.00 48.28 151 SER A C 1
ATOM 1190 O O . SER A 1 151 ? -1.405 -20.280 20.099 1.00 48.28 151 SER A O 1
ATOM 1192 N N . MET A 1 152 ? -3.157 -19.126 20.893 1.00 50.97 152 MET A N 1
ATOM 1193 C CA . MET A 1 152 ? -3.705 -18.743 19.590 1.00 50.97 152 MET A CA 1
ATOM 1194 C C . MET A 1 152 ? -2.916 -17.594 18.971 1.00 50.97 152 MET A C 1
ATOM 1196 O O . MET A 1 152 ? -2.664 -17.630 17.772 1.00 50.97 152 MET A O 1
ATOM 1200 N N . SER A 1 153 ? -2.465 -16.617 19.767 1.00 50.94 153 SER A N 1
ATOM 1201 C CA . SER A 1 153 ? -1.685 -15.462 19.292 1.00 50.94 153 SER A CA 1
ATOM 1202 C C . SER A 1 153 ? -0.367 -15.833 18.596 1.00 50.94 153 SER A C 1
ATOM 1204 O O . SER A 1 153 ? 0.081 -15.101 17.712 1.00 50.94 153 SER A O 1
ATOM 1206 N N . LEU A 1 154 ? 0.221 -16.980 18.958 1.00 52.28 154 LEU A N 1
ATOM 1207 C CA . LEU A 1 154 ? 1.454 -17.520 18.373 1.00 52.28 154 LEU A CA 1
ATOM 1208 C C . LEU A 1 154 ? 1.217 -18.313 17.076 1.00 52.28 154 LEU A C 1
ATOM 1210 O O . LEU A 1 154 ? 2.172 -18.623 16.370 1.00 52.28 154 LEU A O 1
ATOM 1214 N N . LEU A 1 155 ? -0.041 -18.633 16.756 1.00 57.19 155 LEU A N 1
ATOM 1215 C CA . LEU A 1 155 ? -0.437 -19.423 15.586 1.00 57.19 155 LEU A CA 1
ATOM 1216 C C . LEU A 1 155 ? -1.316 -18.647 14.596 1.00 57.19 155 LEU A C 1
ATOM 1218 O O . LEU A 1 155 ? -1.664 -19.200 13.553 1.00 57.19 155 LEU A O 1
ATOM 1222 N N . VAL A 1 156 ? -1.694 -17.393 14.885 1.00 61.47 156 VAL A N 1
ATOM 1223 C CA . VAL A 1 156 ? -2.485 -16.603 13.932 1.00 61.47 156 VAL A CA 1
ATOM 1224 C C . VAL A 1 156 ? -1.593 -16.221 12.748 1.00 61.47 156 VAL A C 1
ATOM 1226 O O . VAL A 1 156 ? -0.619 -15.488 12.942 1.00 61.47 156 VAL A O 1
ATOM 1229 N N . PRO A 1 157 ? -1.903 -16.685 11.525 1.00 73.44 157 PRO A N 1
ATOM 1230 C CA . PRO A 1 157 ? -1.147 -16.286 10.352 1.00 73.44 157 PRO A CA 1
ATOM 1231 C C . PRO A 1 157 ? -1.287 -14.777 10.149 1.00 73.44 157 PRO A C 1
ATOM 1233 O O . PRO A 1 157 ? -2.369 -14.210 10.308 1.00 73.44 157 PRO A O 1
ATOM 1236 N N . VAL A 1 158 ? -0.185 -14.122 9.789 1.00 81.38 158 VAL A N 1
ATOM 1237 C CA . VAL A 1 158 ? -0.215 -12.713 9.403 1.00 81.38 158 VAL A CA 1
ATOM 1238 C C . VAL A 1 158 ? -1.116 -12.566 8.184 1.00 81.38 158 VAL A C 1
ATOM 1240 O O . VAL A 1 158 ? -0.909 -13.216 7.160 1.00 81.38 158 VAL A O 1
ATOM 1243 N N . VAL A 1 159 ? -2.130 -11.713 8.302 1.00 89.50 159 VAL A N 1
ATOM 1244 C CA . VAL A 1 159 ? -3.125 -11.532 7.242 1.00 89.50 159 VAL A CA 1
ATOM 1245 C C . VAL A 1 159 ? -2.702 -10.402 6.302 1.00 89.50 159 VAL A C 1
ATOM 1247 O O . VAL A 1 159 ? -3.003 -10.436 5.108 1.00 89.50 159 VAL A O 1
ATOM 1250 N N . LEU A 1 160 ? -1.992 -9.401 6.827 1.00 93.25 160 LEU A N 1
ATOM 1251 C CA . LEU A 1 160 ? -1.545 -8.246 6.062 1.00 93.25 160 LEU A CA 1
ATOM 1252 C C . LEU A 1 160 ? -0.278 -7.634 6.678 1.00 93.25 160 LEU A C 1
ATOM 1254 O O . LEU A 1 160 ? -0.267 -7.316 7.865 1.00 93.25 160 LEU A O 1
ATOM 1258 N N . GLU A 1 161 ? 0.741 -7.393 5.854 1.00 94.44 161 GLU A N 1
ATOM 1259 C CA . GLU A 1 161 ? 1.874 -6.521 6.181 1.00 94.44 161 GLU A CA 1
ATOM 1260 C C . GLU A 1 161 ? 1.961 -5.369 5.187 1.00 94.44 161 GLU A C 1
ATOM 1262 O O . GLU A 1 161 ? 1.717 -5.523 3.981 1.00 94.44 161 GLU A O 1
ATOM 1267 N N . PHE A 1 162 ? 2.304 -4.197 5.703 1.00 94.31 162 PHE A N 1
ATOM 1268 C CA . PHE A 1 162 ? 2.538 -3.013 4.898 1.00 94.31 162 PHE A CA 1
ATOM 1269 C C . PHE A 1 162 ? 3.500 -2.060 5.595 1.00 94.31 162 PHE A C 1
ATOM 1271 O O . PHE A 1 162 ? 3.605 -2.042 6.816 1.00 94.31 162 PHE A O 1
ATOM 1278 N N . ASP A 1 163 ? 4.144 -1.215 4.801 1.00 93.69 163 ASP A N 1
ATOM 1279 C CA . ASP A 1 163 ? 4.996 -0.144 5.301 1.00 93.69 163 ASP A CA 1
ATOM 1280 C C . ASP A 1 163 ? 4.286 1.198 5.155 1.00 93.69 163 ASP A C 1
ATOM 1282 O O . ASP A 1 163 ? 3.707 1.482 4.103 1.00 93.69 163 ASP A O 1
ATOM 1286 N N . VAL A 1 164 ? 4.379 2.053 6.170 1.00 93.75 164 VAL A N 1
ATOM 1287 C CA . VAL A 1 164 ? 3.974 3.460 6.084 1.00 93.75 164 VAL A CA 1
ATOM 1288 C C . VAL A 1 164 ? 5.212 4.328 6.063 1.00 93.75 164 VAL A C 1
ATOM 1290 O O . VAL A 1 164 ? 5.987 4.349 7.014 1.00 93.75 164 VAL A O 1
ATOM 1293 N N . ARG A 1 165 ? 5.401 5.058 4.970 1.00 91.88 165 ARG A N 1
ATOM 1294 C CA . ARG A 1 165 ? 6.543 5.940 4.765 1.00 91.88 165 ARG A CA 1
ATOM 1295 C C . ARG A 1 165 ? 6.137 7.394 4.968 1.00 91.88 165 ARG A C 1
ATOM 1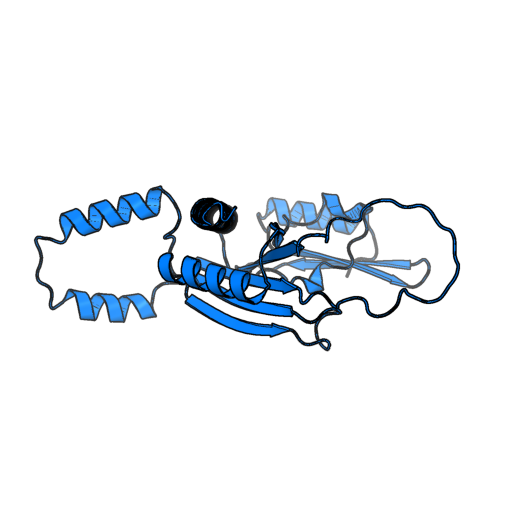297 O O . ARG A 1 165 ? 5.149 7.862 4.401 1.00 91.88 165 ARG A O 1
ATOM 1304 N N . PHE A 1 166 ? 6.987 8.101 5.706 1.00 90.38 166 PHE A N 1
ATOM 1305 C CA . PHE A 1 166 ? 6.910 9.529 5.978 1.00 90.38 166 PHE A CA 1
ATOM 1306 C C . PHE A 1 166 ? 8.144 10.188 5.348 1.00 90.38 166 PHE A C 1
ATOM 1308 O O . PHE A 1 166 ? 9.235 10.139 5.933 1.00 90.38 166 PHE A O 1
ATOM 1315 N N . PRO A 1 167 ? 8.024 10.737 4.126 1.00 83.50 167 PRO A N 1
ATOM 1316 C CA . PRO A 1 167 ? 9.124 11.421 3.466 1.00 83.50 167 PRO A CA 1
ATOM 1317 C C . PRO A 1 167 ? 9.624 12.562 4.349 1.00 83.50 167 PRO A C 1
ATOM 1319 O O . PRO A 1 167 ? 8.856 13.452 4.721 1.00 83.50 167 PRO A O 1
ATOM 1322 N N . LEU A 1 168 ? 10.916 12.540 4.676 1.00 77.56 168 LEU A N 1
ATOM 1323 C CA . LEU A 1 168 ? 11.552 13.696 5.283 1.00 77.56 168 LEU A CA 1
ATOM 1324 C C . LEU A 1 168 ? 11.716 14.706 4.155 1.00 77.56 168 LEU A C 1
ATOM 1326 O O . LEU A 1 168 ? 12.506 14.493 3.233 1.00 77.56 168 LEU A O 1
ATOM 1330 N N . ALA A 1 169 ? 10.911 15.768 4.178 1.00 65.12 169 ALA A N 1
ATOM 1331 C CA . ALA A 1 169 ? 11.124 16.881 3.274 1.00 65.12 169 ALA A CA 1
ATOM 1332 C C . ALA A 1 169 ? 12.543 17.400 3.531 1.00 65.12 169 ALA A C 1
ATOM 1334 O O . ALA A 1 169 ? 12.829 17.937 4.601 1.00 65.12 169 ALA A O 1
ATOM 1335 N N . LEU A 1 170 ? 13.444 17.210 2.566 1.00 53.25 170 LEU A N 1
ATOM 1336 C CA . LEU A 1 170 ? 14.657 18.008 2.507 1.00 53.25 170 LEU A CA 1
ATOM 1337 C C . LEU A 1 170 ? 14.159 19.424 2.254 1.00 53.25 170 LEU A C 1
ATOM 1339 O O . LEU A 1 170 ? 13.703 19.724 1.151 1.00 53.25 170 LEU A O 1
ATOM 1343 N N . GLN A 1 171 ? 14.158 20.266 3.289 1.00 42.69 171 GLN A N 1
ATOM 1344 C CA . GLN A 1 171 ? 14.016 21.698 3.079 1.00 42.69 171 GLN A CA 1
ATOM 1345 C C . GLN A 1 171 ? 15.087 22.065 2.057 1.00 42.69 171 GLN A C 1
ATOM 1347 O O . GLN A 1 171 ? 16.278 21.888 2.307 1.00 42.69 171 GLN A O 1
ATOM 1352 N N . SER A 1 172 ? 14.662 22.471 0.866 1.00 38.31 172 SER A N 1
ATOM 1353 C CA . SER A 1 172 ? 15.549 22.950 -0.177 1.00 38.31 172 SER A CA 1
ATOM 1354 C C . SER A 1 172 ? 16.160 24.268 0.291 1.00 38.31 172 SER A C 1
ATOM 1356 O O . SER A 1 172 ? 15.704 25.346 -0.076 1.00 38.31 172 SER A O 1
ATOM 1358 N N . THR A 1 173 ? 17.193 24.199 1.122 1.00 38.72 173 THR A N 1
ATOM 1359 C CA . THR A 1 173 ? 18.157 25.280 1.281 1.00 38.72 173 THR A CA 1
ATOM 1360 C C . THR A 1 173 ? 19.002 25.277 0.014 1.00 38.72 173 THR A C 1
ATOM 1362 O O . THR A 1 173 ? 19.985 24.550 -0.027 1.00 38.72 173 THR A O 1
ATOM 1365 N N . LEU A 1 174 ? 18.552 25.954 -1.049 1.00 41.78 174 LEU A N 1
ATOM 1366 C CA . LEU A 1 174 ? 19.343 26.410 -2.212 1.00 41.78 174 LEU A CA 1
ATOM 1367 C C . LEU A 1 174 ? 18.395 26.995 -3.279 1.00 41.78 174 LEU A C 1
ATOM 1369 O O . LEU A 1 174 ? 18.189 26.404 -4.335 1.00 41.78 174 LEU A O 1
ATOM 1373 N N . ALA A 1 175 ? 17.791 28.152 -2.998 1.00 38.22 175 ALA A N 1
ATOM 1374 C CA . ALA A 1 175 ? 17.199 29.006 -4.034 1.00 38.22 175 ALA A CA 1
ATOM 1375 C C . ALA A 1 175 ? 17.043 30.466 -3.570 1.00 38.22 175 ALA A C 1
ATOM 1377 O O . ALA A 1 175 ? 16.010 31.078 -3.795 1.00 38.22 175 ALA A O 1
ATOM 1378 N N . GLU A 1 176 ? 18.071 31.050 -2.953 1.00 42.38 176 GLU A N 1
ATOM 1379 C CA . GLU A 1 176 ? 18.218 32.513 -2.918 1.00 42.38 176 GLU A CA 1
ATOM 1380 C C . GLU A 1 176 ? 19.639 32.885 -3.334 1.00 42.38 176 GLU A C 1
ATOM 1382 O O . GLU A 1 176 ? 20.531 33.165 -2.542 1.00 42.38 176 GLU A O 1
ATOM 1387 N N . SER A 1 177 ? 19.867 32.820 -4.640 1.00 41.16 177 SER A N 1
ATOM 1388 C CA . SER A 1 177 ? 20.856 33.651 -5.319 1.00 41.16 177 SER A CA 1
ATOM 1389 C C . SER A 1 177 ? 20.468 33.740 -6.792 1.00 41.16 177 SER A C 1
ATOM 1391 O O . SER A 1 177 ? 20.894 32.938 -7.613 1.00 41.16 177 SER A O 1
ATOM 1393 N N . GLN A 1 178 ? 19.610 34.712 -7.111 1.00 35.19 178 GLN A N 1
ATOM 1394 C CA . GLN A 1 178 ? 19.903 35.814 -8.040 1.00 35.19 178 GLN A CA 1
ATOM 1395 C C . GLN A 1 178 ? 18.617 36.476 -8.574 1.00 35.19 178 GLN A C 1
ATOM 1397 O O . GLN A 1 178 ? 17.738 35.831 -9.132 1.00 35.19 178 GLN A O 1
ATOM 1402 N N . SER A 1 179 ? 18.634 37.809 -8.479 1.00 35.44 179 SER A N 1
ATOM 1403 C CA . SER A 1 179 ? 17.898 38.809 -9.264 1.00 35.44 179 SER A CA 1
ATOM 1404 C C . SER A 1 179 ? 16.443 39.150 -8.905 1.00 35.44 179 SER A C 1
ATOM 1406 O O . SER A 1 179 ? 15.475 38.550 -9.360 1.00 35.44 179 SER A O 1
ATOM 1408 N N . SER A 1 180 ? 16.341 40.231 -8.126 1.00 40.12 180 SER A N 1
ATOM 1409 C CA . SER A 1 180 ? 15.437 41.376 -8.303 1.00 40.12 180 SER A CA 1
ATOM 1410 C C . SER A 1 180 ? 14.386 41.298 -9.422 1.00 40.12 180 SER A C 1
ATOM 1412 O O . SER A 1 180 ? 14.708 41.452 -10.598 1.00 40.12 180 SER A O 1
ATOM 1414 N N . ASN A 1 181 ? 13.112 41.271 -9.030 1.00 35.00 181 ASN A N 1
ATOM 1415 C CA . ASN A 1 181 ? 12.184 42.340 -9.398 1.00 35.00 181 ASN A CA 1
ATOM 1416 C C . ASN A 1 181 ? 10.983 42.376 -8.448 1.00 35.00 181 ASN A C 1
ATOM 1418 O O . ASN A 1 181 ? 10.360 41.367 -8.132 1.00 35.00 181 ASN A O 1
ATOM 1422 N N . VAL A 1 182 ? 10.698 43.586 -7.979 1.00 46.69 182 VAL A N 1
ATOM 1423 C CA . VAL A 1 182 ? 9.628 43.927 -7.048 1.00 46.69 182 VAL A CA 1
ATOM 1424 C C . VAL A 1 182 ? 8.271 43.650 -7.697 1.00 46.69 182 VAL A C 1
ATOM 1426 O O . VAL A 1 182 ? 7.879 44.302 -8.660 1.00 46.69 182 VAL A O 1
ATOM 1429 N N . SER A 1 183 ? 7.512 42.724 -7.120 1.00 36.78 183 SER A N 1
ATOM 1430 C CA . SER A 1 183 ? 6.050 42.765 -7.136 1.00 36.78 183 SER A CA 1
ATOM 1431 C C . SER A 1 183 ? 5.533 42.173 -5.835 1.00 36.78 183 SER A C 1
ATOM 1433 O O . SER A 1 183 ? 5.696 40.992 -5.545 1.00 36.78 183 SER A O 1
ATOM 1435 N N . LYS A 1 184 ? 4.952 43.062 -5.027 1.00 46.53 184 LYS A N 1
ATOM 1436 C CA . LYS A 1 184 ? 4.234 42.760 -3.795 1.00 46.53 184 LYS A CA 1
ATOM 1437 C C . LYS A 1 184 ? 3.086 41.808 -4.125 1.00 46.53 184 LYS A C 1
ATOM 1439 O O . LYS A 1 184 ? 2.079 42.262 -4.646 1.00 46.53 184 LYS A O 1
ATOM 1444 N N . ASN A 1 185 ? 3.225 40.535 -3.783 1.00 35.66 185 ASN A N 1
ATOM 1445 C CA . ASN A 1 185 ? 2.089 39.660 -3.533 1.00 35.66 185 ASN A CA 1
ATOM 1446 C C . ASN A 1 185 ? 2.334 38.973 -2.193 1.00 35.66 185 ASN A C 1
ATOM 1448 O O . ASN A 1 185 ? 3.364 38.340 -1.978 1.00 35.66 185 ASN A O 1
ATOM 1452 N N . SER A 1 186 ? 1.394 39.178 -1.279 1.00 42.03 186 SER A N 1
ATOM 1453 C CA . SER A 1 186 ? 1.323 38.575 0.045 1.00 42.03 186 SER A CA 1
ATOM 1454 C C . SER A 1 186 ? 1.424 37.053 -0.050 1.00 42.03 186 SER A C 1
ATOM 1456 O O . SER A 1 186 ? 0.444 36.377 -0.361 1.00 42.03 186 SER A O 1
ATOM 1458 N N . SER A 1 187 ? 2.606 36.505 0.218 1.00 42.09 187 SER A N 1
ATOM 1459 C CA . SER A 1 187 ? 2.790 35.075 0.424 1.00 42.09 187 SER A CA 1
ATOM 1460 C C . SER A 1 187 ? 2.277 34.726 1.818 1.00 42.09 187 SER A C 1
ATOM 1462 O O . SER A 1 187 ? 2.982 34.893 2.814 1.00 42.09 187 SER A O 1
ATOM 1464 N N . THR A 1 188 ? 1.033 34.258 1.902 1.00 49.31 188 THR A N 1
ATOM 1465 C CA . THR A 1 188 ? 0.597 33.415 3.022 1.00 49.31 188 THR A CA 1
ATOM 1466 C C . THR A 1 188 ? 1.644 32.317 3.231 1.00 49.31 188 THR A C 1
ATOM 1468 O O . THR A 1 188 ? 2.031 31.690 2.239 1.00 49.31 188 THR A O 1
ATOM 1471 N N . PRO A 1 189 ? 2.127 32.073 4.462 1.00 50.81 189 PRO A N 1
ATOM 1472 C CA . PRO A 1 189 ? 3.048 30.972 4.710 1.00 50.81 189 PRO A CA 1
ATOM 14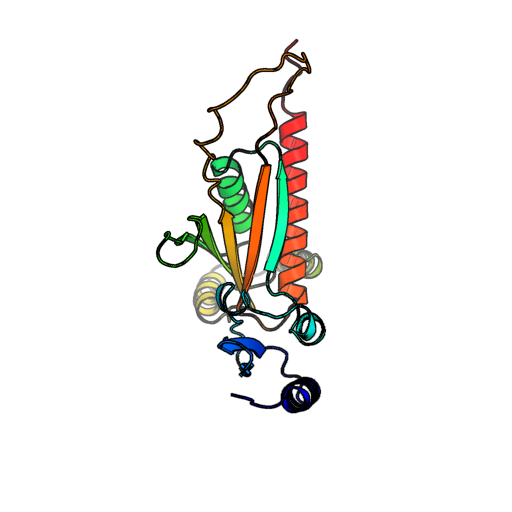73 C C . PRO A 1 189 ? 2.382 29.675 4.244 1.00 50.81 189 PRO A C 1
ATOM 1475 O O . PRO A 1 189 ? 1.292 29.331 4.704 1.00 50.81 189 PRO A O 1
ATOM 1478 N N . SER A 1 190 ? 2.999 28.992 3.276 1.00 62.09 190 SER A N 1
ATOM 1479 C CA . SER A 1 190 ? 2.502 27.712 2.778 1.00 62.09 190 SER A CA 1
ATOM 1480 C C . SER A 1 190 ? 2.467 26.733 3.946 1.00 62.09 190 SER A C 1
ATOM 1482 O O . SER A 1 190 ? 3.511 26.444 4.535 1.00 62.09 190 SER A O 1
ATOM 1484 N N . GLN A 1 191 ? 1.276 26.257 4.302 1.00 66.00 191 GLN A N 1
ATOM 1485 C CA . GLN A 1 191 ? 1.098 25.240 5.335 1.00 66.00 191 GLN A CA 1
ATOM 1486 C C . GLN A 1 191 ? 2.001 24.029 5.039 1.00 66.00 191 GLN A C 1
ATOM 1488 O O . GLN A 1 191 ? 2.161 23.667 3.867 1.00 66.00 191 GLN A O 1
ATOM 1493 N N . PRO A 1 192 ? 2.602 23.393 6.063 1.00 76.75 192 PRO A N 1
ATOM 1494 C CA . PRO A 1 192 ? 3.380 22.182 5.851 1.00 76.75 192 PRO A CA 1
ATOM 1495 C C . PRO A 1 192 ? 2.475 21.105 5.241 1.00 76.75 192 PRO A C 1
ATOM 1497 O O . PRO A 1 192 ? 1.419 20.781 5.790 1.00 76.75 192 PRO A O 1
ATOM 1500 N N . SER A 1 193 ? 2.882 20.579 4.085 1.00 83.62 193 SER A N 1
ATOM 1501 C CA . SER A 1 193 ? 2.196 19.497 3.380 1.00 83.62 193 SER A CA 1
ATOM 1502 C C . SER A 1 193 ? 3.101 18.275 3.342 1.00 83.62 193 SER A C 1
ATOM 1504 O O . SER A 1 193 ? 4.219 18.329 2.827 1.00 83.62 193 SER A O 1
ATOM 1506 N N . HIS A 1 194 ? 2.604 17.157 3.858 1.00 87.94 194 HIS A N 1
ATOM 1507 C CA . HIS A 1 194 ? 3.307 15.881 3.895 1.00 87.94 194 HIS A CA 1
ATOM 1508 C C . HIS A 1 194 ? 2.505 14.814 3.149 1.00 87.94 194 HIS A C 1
ATOM 1510 O O . HIS A 1 194 ? 1.292 14.714 3.301 1.00 87.94 194 HIS A O 1
ATOM 1516 N N . THR A 1 195 ? 3.181 13.970 2.370 1.00 90.06 195 THR A N 1
ATOM 1517 C CA . THR A 1 195 ? 2.550 12.818 1.711 1.00 90.06 195 THR A CA 1
ATOM 1518 C C . THR A 1 195 ? 2.794 11.558 2.526 1.00 90.06 195 THR A C 1
ATOM 1520 O O . THR A 1 195 ? 3.945 11.189 2.737 1.00 90.06 195 THR A O 1
ATOM 1523 N N . LEU A 1 196 ? 1.733 10.864 2.936 1.00 91.94 196 LEU A N 1
ATOM 1524 C CA . LEU A 1 196 ? 1.847 9.531 3.535 1.00 91.94 196 LEU A CA 1
ATOM 1525 C C . LEU A 1 196 ? 1.736 8.469 2.451 1.00 91.94 196 LEU A C 1
ATOM 1527 O O . LEU A 1 196 ? 0.771 8.472 1.686 1.00 91.94 196 LEU A O 1
ATOM 1531 N N . GLU A 1 197 ? 2.700 7.549 2.398 1.00 92.69 197 GLU A N 1
ATOM 1532 C CA . GLU A 1 197 ? 2.704 6.430 1.451 1.00 92.69 197 GLU A CA 1
ATOM 1533 C C . GLU A 1 197 ? 2.575 5.095 2.189 1.00 92.69 197 GLU A C 1
ATOM 1535 O O . GLU A 1 197 ? 3.409 4.756 3.020 1.00 92.69 197 GLU A O 1
ATOM 1540 N N . PHE A 1 198 ? 1.559 4.311 1.843 1.00 94.12 198 PHE A N 1
ATOM 1541 C CA . PHE A 1 198 ? 1.337 2.948 2.312 1.00 94.12 198 PHE A CA 1
ATOM 1542 C C . PHE A 1 198 ? 1.791 1.979 1.227 1.00 94.12 198 PHE A C 1
ATOM 1544 O O . PHE A 1 198 ? 1.271 2.027 0.112 1.00 94.12 198 PHE A O 1
ATOM 1551 N N . THR A 1 199 ? 2.722 1.083 1.537 1.00 93.06 199 THR A N 1
ATOM 1552 C CA . THR A 1 199 ? 3.237 0.070 0.610 1.00 93.06 199 THR A CA 1
ATOM 1553 C C . THR A 1 199 ? 2.834 -1.313 1.086 1.00 93.06 199 THR A C 1
ATOM 1555 O O . THR A 1 199 ? 3.284 -1.757 2.130 1.00 93.06 199 THR A O 1
ATOM 1558 N N . TRP A 1 200 ? 2.017 -2.015 0.308 1.00 92.75 200 TRP A N 1
ATOM 1559 C CA . TRP A 1 200 ? 1.656 -3.402 0.589 1.00 92.75 200 TRP A CA 1
ATOM 1560 C C . TRP A 1 200 ? 2.853 -4.324 0.332 1.00 92.75 200 TRP A C 1
ATOM 1562 O O . TRP A 1 200 ? 3.354 -4.370 -0.800 1.00 92.75 200 TRP A O 1
ATOM 1572 N N . THR A 1 201 ? 3.304 -5.015 1.384 1.00 91.25 201 THR A N 1
ATOM 1573 C CA . THR A 1 201 ? 4.498 -5.874 1.387 1.00 91.25 201 THR A CA 1
ATOM 1574 C C . THR A 1 201 ? 4.139 -7.349 1.477 1.00 91.25 201 THR A C 1
ATOM 1576 O O . THR A 1 201 ? 4.706 -8.134 0.724 1.00 91.25 201 THR A O 1
ATOM 1579 N N . VAL A 1 202 ? 3.164 -7.738 2.304 1.00 91.62 202 VAL A N 1
ATOM 1580 C CA . VAL A 1 202 ? 2.701 -9.133 2.410 1.00 91.62 202 VAL A CA 1
ATOM 1581 C C . VAL A 1 202 ? 1.181 -9.196 2.509 1.00 91.62 202 VAL A C 1
ATOM 1583 O O . VAL A 1 202 ? 0.546 -8.414 3.212 1.00 91.62 202 VAL A O 1
ATOM 1586 N N . GLY A 1 203 ? 0.566 -10.131 1.793 1.00 89.62 203 GLY A N 1
ATOM 1587 C CA . GLY A 1 203 ? -0.850 -10.463 1.933 1.00 89.62 203 GLY A CA 1
ATOM 1588 C C . GLY A 1 203 ? -1.450 -10.998 0.640 1.00 89.62 203 GLY A C 1
ATOM 1589 O O . GLY A 1 203 ? -0.910 -10.792 -0.448 1.00 89.62 203 GLY A O 1
ATOM 1590 N N . GLU A 1 204 ? -2.586 -11.675 0.763 1.00 86.44 204 GLU A N 1
ATOM 1591 C CA . GLU A 1 204 ? -3.281 -12.290 -0.376 1.00 86.44 204 GLU A CA 1
ATOM 1592 C C . GLU A 1 204 ? -4.395 -11.396 -0.929 1.00 86.44 204 GLU A C 1
ATOM 1594 O O . GLU A 1 204 ? -4.553 -11.269 -2.144 1.00 86.44 204 GLU A O 1
ATOM 1599 N N . ASP A 1 205 ? -5.145 -10.734 -0.043 1.00 89.25 205 ASP A N 1
ATOM 1600 C CA . ASP A 1 205 ? -6.304 -9.931 -0.423 1.00 89.25 205 ASP A CA 1
ATOM 1601 C C . ASP A 1 205 ? -5.961 -8.440 -0.539 1.00 89.25 205 ASP A C 1
ATOM 1603 O O . ASP A 1 205 ? -5.739 -7.725 0.444 1.00 89.25 205 ASP A O 1
ATOM 1607 N N . ARG A 1 206 ? -5.984 -7.941 -1.778 1.00 88.81 206 ARG A N 1
ATOM 1608 C CA . ARG A 1 206 ? -5.786 -6.522 -2.079 1.00 88.81 206 ARG A CA 1
ATOM 1609 C C . ARG A 1 206 ? -6.875 -5.643 -1.469 1.00 88.81 206 ARG A C 1
ATOM 1611 O O . ARG A 1 206 ? -6.576 -4.536 -1.018 1.00 88.81 206 ARG A O 1
ATOM 1618 N N . HIS A 1 207 ? -8.120 -6.108 -1.459 1.00 91.81 207 HIS A N 1
ATOM 1619 C CA . HIS A 1 207 ? -9.237 -5.348 -0.907 1.00 91.81 207 HIS A CA 1
ATOM 1620 C C . HIS A 1 207 ? -9.085 -5.165 0.597 1.00 91.81 207 HIS A C 1
ATOM 1622 O O . HIS A 1 207 ? -9.464 -4.126 1.142 1.00 91.81 207 HIS A O 1
ATOM 1628 N N . LEU A 1 208 ? -8.469 -6.134 1.271 1.00 92.19 208 LEU A N 1
ATOM 1629 C CA . LEU A 1 208 ? -8.148 -6.019 2.680 1.00 92.19 208 LEU A CA 1
ATOM 1630 C C . LEU A 1 208 ? -7.147 -4.880 2.936 1.00 92.19 208 LEU A C 1
ATOM 1632 O O . LEU A 1 208 ? -7.420 -4.022 3.777 1.00 92.19 208 LEU A O 1
ATOM 1636 N N . PHE A 1 209 ? -6.064 -4.799 2.157 1.00 94.19 209 PHE A N 1
ATOM 1637 C CA . PHE A 1 209 ? -5.118 -3.678 2.220 1.00 94.19 209 PHE A CA 1
ATOM 1638 C C . PHE A 1 209 ? -5.781 -2.328 1.901 1.00 94.19 209 PHE A C 1
ATOM 1640 O O . PHE A 1 209 ? -5.633 -1.365 2.653 1.00 94.19 209 PHE A O 1
ATOM 1647 N N . GLU A 1 210 ? -6.559 -2.251 0.818 1.00 94.06 210 GLU A N 1
ATOM 1648 C CA . GLU A 1 210 ? -7.248 -1.017 0.419 1.00 94.06 210 GLU A CA 1
ATOM 1649 C C . GLU A 1 210 ? -8.261 -0.559 1.468 1.00 94.06 210 GLU A C 1
ATOM 1651 O O . GLU A 1 210 ? -8.326 0.625 1.795 1.00 94.06 210 GLU A O 1
ATOM 1656 N N . SER A 1 211 ? -9.019 -1.488 2.050 1.00 95.00 211 SER A N 1
ATOM 1657 C CA . SER A 1 211 ? -9.967 -1.170 3.117 1.00 95.00 211 SER A CA 1
ATOM 1658 C C . SER A 1 211 ? -9.271 -0.679 4.389 1.00 95.00 211 SER A C 1
ATOM 1660 O O . SER A 1 211 ? -9.798 0.222 5.042 1.00 95.00 211 SER A O 1
ATOM 1662 N N . CYS A 1 212 ? -8.087 -1.214 4.716 1.00 95.50 212 CYS A N 1
ATOM 1663 C CA . CYS A 1 212 ? -7.265 -0.744 5.833 1.00 95.50 212 CYS A CA 1
ATOM 1664 C C . CYS A 1 212 ? -6.816 0.698 5.597 1.00 95.50 212 CYS A C 1
ATOM 1666 O O . CYS A 1 212 ? -7.048 1.568 6.435 1.00 95.50 212 CYS A O 1
ATOM 1668 N N . PHE A 1 213 ? -6.254 0.968 4.417 1.00 96.12 213 PHE A N 1
ATOM 1669 C CA . PHE A 1 213 ? -5.826 2.303 4.007 1.00 96.12 213 PHE A CA 1
ATOM 1670 C C . PHE A 1 213 ? -6.975 3.321 4.035 1.00 96.12 213 PHE A C 1
ATOM 1672 O O . PHE A 1 213 ? -6.831 4.411 4.586 1.00 96.12 213 PHE A O 1
ATOM 1679 N N . LEU A 1 214 ? -8.135 2.973 3.470 1.00 95.62 214 LEU A N 1
ATOM 1680 C CA . LEU A 1 214 ? -9.298 3.862 3.438 1.00 95.62 214 LEU A CA 1
ATOM 1681 C C . LEU A 1 214 ? -9.848 4.135 4.840 1.00 95.62 214 LEU A C 1
ATOM 1683 O O . LEU A 1 214 ? -10.216 5.271 5.143 1.00 95.62 214 LEU A O 1
ATOM 1687 N N . HIS A 1 215 ? -9.885 3.115 5.702 1.00 95.38 215 HIS A N 1
ATOM 1688 C CA . HIS A 1 215 ? -10.302 3.286 7.089 1.00 95.38 215 HIS A CA 1
ATOM 1689 C C . HIS A 1 215 ? -9.346 4.206 7.849 1.00 95.38 215 HIS A C 1
ATOM 1691 O O . HIS A 1 215 ? -9.799 5.161 8.480 1.00 95.38 215 HIS A O 1
ATOM 1697 N N . PHE A 1 216 ? -8.040 3.951 7.734 1.00 96.00 216 PHE A N 1
ATOM 1698 C CA . PHE A 1 216 ? -7.000 4.786 8.321 1.00 96.00 216 PHE A CA 1
ATOM 1699 C C . PHE A 1 216 ? -7.145 6.241 7.877 1.00 96.00 216 PHE A C 1
ATOM 1701 O O . PHE A 1 216 ? -7.266 7.128 8.714 1.00 96.00 216 PHE A O 1
ATOM 1708 N N . ARG A 1 217 ? -7.219 6.488 6.563 1.00 95.44 217 ARG A N 1
ATOM 1709 C CA . ARG A 1 217 ? -7.365 7.837 6.006 1.00 95.44 217 ARG A CA 1
ATOM 1710 C C . ARG A 1 217 ? -8.601 8.544 6.561 1.00 95.44 217 ARG A C 1
ATOM 1712 O O . ARG A 1 217 ? -8.507 9.699 6.963 1.00 95.44 217 ARG A O 1
ATOM 1719 N N . SER A 1 218 ? -9.744 7.857 6.599 1.00 94.25 218 SER A N 1
ATOM 1720 C CA . SER A 1 218 ? -10.983 8.427 7.138 1.00 94.25 218 SER A CA 1
ATOM 1721 C C . SER A 1 218 ? -10.848 8.792 8.615 1.00 94.25 218 SER A C 1
ATOM 1723 O O . SER A 1 218 ? -11.343 9.840 9.014 1.00 94.25 218 SER A O 1
ATOM 1725 N N . ARG A 1 219 ? -10.206 7.942 9.424 1.00 93.38 219 ARG A N 1
ATOM 1726 C CA . ARG A 1 219 ? -9.962 8.210 10.847 1.00 93.38 219 ARG A CA 1
ATOM 1727 C C . ARG A 1 219 ? -9.006 9.376 11.044 1.00 93.38 219 ARG A C 1
ATOM 1729 O O . ARG A 1 219 ? -9.335 10.311 11.757 1.00 93.38 219 ARG A O 1
ATOM 1736 N N . PHE A 1 220 ? -7.890 9.368 10.326 1.00 93.12 220 PHE A N 1
ATOM 1737 C CA . PHE A 1 220 ? -6.890 10.425 10.382 1.00 93.12 220 PHE A CA 1
ATOM 1738 C C . PHE A 1 220 ? -7.491 11.802 10.051 1.00 93.12 220 PHE A C 1
ATOM 1740 O O . PHE A 1 220 ? -7.252 12.781 10.749 1.00 93.12 220 PHE A O 1
ATOM 1747 N N . GLN A 1 221 ? -8.331 11.877 9.014 1.00 91.19 221 GLN A N 1
ATOM 1748 C CA . GLN A 1 221 ? -9.018 13.116 8.631 1.00 91.19 221 GLN A CA 1
ATOM 1749 C C . GLN A 1 221 ? -10.100 13.548 9.636 1.00 91.19 221 GLN A C 1
ATOM 1751 O O . GLN A 1 221 ? -10.325 14.744 9.805 1.00 91.19 221 GLN A O 1
ATOM 1756 N N . GLN A 1 222 ? -10.774 12.605 10.299 1.00 90.25 222 GLN A N 1
ATOM 1757 C CA . GLN A 1 222 ? -11.741 12.915 11.360 1.00 90.25 222 GLN A CA 1
ATOM 1758 C C . GLN A 1 222 ? -11.047 13.488 12.595 1.00 90.25 222 GLN A C 1
ATOM 1760 O O . GLN A 1 222 ? -11.481 14.518 13.104 1.00 90.25 222 GLN A O 1
ATOM 1765 N N . ASP A 1 223 ? -9.947 12.869 13.024 1.00 87.69 223 ASP A N 1
ATOM 1766 C CA . ASP A 1 223 ? -9.142 13.351 14.148 1.00 87.69 223 ASP A CA 1
ATOM 1767 C C . ASP A 1 223 ? -8.572 14.749 13.855 1.00 87.69 223 ASP A C 1
ATOM 1769 O O . ASP A 1 223 ? -8.510 15.595 14.747 1.00 87.69 223 ASP A O 1
ATOM 1773 N N . HIS A 1 224 ? -8.227 15.033 12.591 1.00 82.88 224 HIS A N 1
ATOM 1774 C CA . HIS A 1 224 ? -7.874 16.385 12.148 1.00 82.88 224 HIS A CA 1
ATOM 1775 C C . HIS A 1 224 ? -9.006 17.386 12.351 1.00 82.88 224 HIS A C 1
ATOM 1777 O O . HIS A 1 224 ? -8.805 18.446 12.941 1.00 82.88 224 HIS A O 1
ATOM 1783 N N . ALA A 1 225 ? -10.195 17.050 11.846 1.00 83.25 225 ALA A N 1
ATOM 1784 C CA . ALA A 1 225 ? -11.343 17.942 11.877 1.00 83.25 225 ALA A CA 1
ATOM 1785 C C . ALA A 1 225 ? -11.752 18.287 13.315 1.00 83.25 225 ALA A C 1
ATOM 1787 O O . ALA A 1 225 ? -12.061 19.445 13.586 1.00 83.25 225 ALA A O 1
ATOM 1788 N N . MET A 1 226 ? -11.698 17.318 14.238 1.00 83.56 226 MET A N 1
ATOM 1789 C CA . MET A 1 226 ? -11.985 17.561 15.656 1.00 83.56 226 MET A CA 1
ATOM 1790 C C . MET A 1 226 ? -10.945 18.491 16.292 1.00 83.56 226 MET A C 1
ATOM 1792 O O . MET A 1 226 ? -11.316 19.493 16.896 1.00 83.56 226 MET A O 1
ATOM 1796 N N . ARG A 1 227 ? -9.645 18.239 16.081 1.00 78.25 227 ARG A N 1
ATOM 1797 C CA . ARG A 1 227 ? -8.573 19.084 16.644 1.00 78.25 227 ARG A CA 1
ATOM 1798 C C . ARG A 1 227 ? -8.606 20.525 16.127 1.00 78.25 227 ARG A C 1
ATOM 1800 O O . ARG A 1 227 ? -8.272 21.442 16.867 1.00 78.25 227 ARG A O 1
ATOM 1807 N N . MET A 1 228 ? -9.023 20.737 14.878 1.00 72.50 228 MET A N 1
ATOM 1808 C CA . MET A 1 228 ? -9.176 22.083 14.309 1.00 72.50 228 MET A CA 1
ATOM 1809 C C . MET A 1 228 ? -10.390 22.839 14.868 1.00 72.50 228 MET A C 1
ATOM 1811 O O . MET A 1 228 ? -10.373 24.065 14.892 1.00 72.50 228 MET A O 1
ATOM 1815 N N . GLN A 1 229 ? -11.430 22.135 15.322 1.00 72.19 229 GLN A N 1
ATOM 1816 C CA . GLN A 1 229 ? -12.601 22.742 15.971 1.00 72.19 229 GLN A CA 1
ATOM 1817 C C . GLN A 1 229 ? -12.355 23.087 17.447 1.00 72.19 229 GLN A C 1
ATOM 1819 O O . GLN A 1 229 ? -13.015 23.973 17.979 1.00 72.19 229 GLN A O 1
ATOM 1824 N N . GLU A 1 230 ? -11.411 22.408 18.101 1.00 67.19 230 GLU A N 1
ATOM 1825 C CA . GLU A 1 230 ? -11.043 22.642 19.505 1.00 67.19 230 GLU A CA 1
ATOM 1826 C C . GLU A 1 230 ? -10.070 23.814 19.709 1.00 67.19 230 GLU A C 1
ATOM 1828 O O . GLU A 1 230 ? -9.833 24.212 20.849 1.00 67.19 230 GLU A O 1
ATOM 1833 N N . LEU A 1 231 ? -9.524 24.401 18.636 1.00 56.75 231 LEU A N 1
ATOM 1834 C CA . LEU A 1 231 ? -8.785 25.660 18.721 1.00 56.75 231 LEU A CA 1
ATOM 1835 C C . LEU A 1 231 ? -9.780 26.784 19.058 1.00 56.75 231 LEU A C 1
ATOM 1837 O O . LEU A 1 231 ? -10.624 27.110 18.219 1.00 56.75 231 LEU A O 1
ATOM 1841 N N . PRO A 1 232 ? -9.716 27.390 20.261 1.00 52.41 232 PRO A N 1
ATOM 1842 C CA . PRO A 1 232 ? -10.576 28.515 20.572 1.00 52.41 232 PRO A CA 1
ATOM 1843 C C . PRO A 1 232 ? -10.273 29.639 19.582 1.00 52.41 232 PRO A C 1
ATOM 1845 O O . PRO A 1 232 ? -9.107 29.906 19.279 1.00 52.41 232 PRO A O 1
ATOM 1848 N N . ASN A 1 233 ? -11.323 30.312 19.109 1.00 47.59 233 ASN A N 1
ATOM 1849 C CA . ASN A 1 233 ? -11.215 31.631 18.495 1.00 47.59 233 ASN A CA 1
ATOM 1850 C C . ASN A 1 233 ? -10.583 32.585 19.522 1.00 47.59 233 ASN A C 1
ATOM 1852 O O . ASN A 1 233 ? -11.286 33.270 20.256 1.00 47.59 233 ASN A O 1
ATOM 1856 N N . SER A 1 234 ? -9.257 32.590 19.613 1.00 49.47 234 SER A N 1
ATOM 1857 C CA . SER A 1 234 ? -8.501 33.599 20.342 1.00 49.47 234 SER A CA 1
ATOM 1858 C C . SER A 1 234 ? -8.370 34.821 19.445 1.00 49.47 234 SER A C 1
ATOM 1860 O O . SER A 1 234 ? -7.331 35.018 18.815 1.00 49.47 234 SER A O 1
ATOM 1862 N N . ILE A 1 235 ? -9.450 35.601 19.369 1.00 39.34 235 ILE A N 1
ATOM 1863 C CA . ILE A 1 235 ? -9.427 37.050 19.135 1.00 39.34 235 ILE A CA 1
ATOM 1864 C C . ILE A 1 235 ? -10.463 37.666 20.069 1.00 39.34 235 ILE A C 1
ATOM 1866 O O . ILE A 1 235 ? -11.637 37.240 19.990 1.00 39.34 235 ILE A O 1
#

Sequence (235 aa):
MLGKRSSVDTIIAYLKEKKITNYTLTTFRQGRTSRWAIAWSHGNAHPSRVSRQHISNKLVKLTPPKTILSFQCEGYTLDTIVHSTETIFDQLLIEHRSGTLGAETEPSPARVLHCTAKRNTWSRAARRALARESANQDGEKSGIKALKDLSMSLLVPVVLEFDVRFPLALQSTLAESQSSNVSKNSSTPSQPSHTLEFTWTVGEDRHLFESCFLHFRSRFQQDHAMRMQELPNSI

Radius of gyration: 23.36 Å; chains: 1; bounding box: 44×65×62 Å

Secondary structure (DSSP, 8-state):
-BS-HHHHHHHHHHHHHTT---EEEEEEEETTEEEEEEEE-SSSBPPPGGGGTT--GGGGGGSPPPSEEEEEEES--HHHHHHHHHHHHHHTT-EEEEEEE-TTTSSS-EEEEEEEESS--SSHHHHHHHHHHHHHGGGS-THHHHHHHHHHHTTPPP-EEEEEEEE----------S---------PPPPPEEEEEEEEEEES-HHHHHHHHHHHHHHHHHHHHHHHHSS----

pLDDT: mean 78.6, std 17.72, range [35.0, 96.25]